Protein AF-A0A4W5RAC1-F1 (afdb_monomer)

Secondary structure (DSSP, 8-state):
------HHHHHHHHHHHHHHHIIIIIGGG--TTSTTHHHHHHHHHHHHHHTS--PPPPPP-------------TTHHHHHHHHHHHHHHHHHHHHHTT-HHHHHHHHHHHHHHHHTSPP-TTTHHHHHHHHHHHHHHHHHHHHHTTTT--THHHHHHHHHHHHHHHHHHHHHHHHTT-HHHHHHHHHHHHHHHHHHT-S-HHHHHHHHHHHHHHHHHHHHHHHHHHHHHHHHT-----HHHHHHHHHHHHHHH--

Organism: NCBI:txid62062

Foldseek 3Di:
DDDPDDVVVVVLVVLVVVLCCLVPPVLVVDDPVGSCVSLVVSLVSLVVVVPPDDDDDDDDDDDDDDDDDPPPDDDVQVVLLSLLVSLQVNLVSCVVVVVNVSSVVSLVSSVVSCVSYDQDPVRLVSQLSSLVVQLVSQLVVLVVVPVDDDPVSNVLSVLRSVLSNLQSQLSHCVNVVVNVSSLVSLVVSLVSCVVNVPDDVVVSVVSVVVSVVVVVVVVVVVVVVVVVVVVVVPPPPDVVVVVVVVVVVVVVVVD

Structure (mmCIF, N/CA/C/O backbone):
data_AF-A0A4W5RAC1-F1
#
_entry.id   AF-A0A4W5RAC1-F1
#
loop_
_atom_site.group_PDB
_atom_site.id
_atom_site.type_symbol
_atom_site.label_atom_id
_atom_site.label_alt_id
_atom_site.label_comp_id
_atom_site.label_asym_id
_atom_site.label_entity_id
_atom_site.label_seq_id
_atom_site.pdbx_PDB_ins_code
_atom_site.Cartn_x
_atom_site.Cartn_y
_atom_site.Cartn_z
_atom_site.occupancy
_atom_site.B_iso_or_equiv
_atom_site.auth_seq_id
_atom_site.auth_comp_id
_atom_site.auth_asym_id
_atom_site.auth_atom_id
_atom_site.pdbx_PDB_model_num
ATOM 1 N N . MET A 1 1 ? 19.562 -18.096 10.379 1.00 32.94 1 MET A N 1
ATOM 2 C CA . MET A 1 1 ? 18.131 -18.376 10.615 1.00 32.94 1 MET A CA 1
ATOM 3 C C . MET A 1 1 ? 17.869 -18.229 12.105 1.00 32.94 1 MET A C 1
ATOM 5 O O . MET A 1 1 ? 18.114 -19.165 12.853 1.00 32.94 1 MET A O 1
ATOM 9 N N . ALA A 1 2 ? 17.527 -17.020 12.554 1.00 31.95 2 ALA A N 1
ATOM 10 C CA . ALA A 1 2 ? 17.294 -16.745 13.969 1.00 31.95 2 ALA A CA 1
ATOM 11 C C . ALA A 1 2 ? 15.874 -17.186 14.350 1.00 31.95 2 ALA A C 1
ATOM 13 O O . ALA A 1 2 ? 14.921 -16.913 13.626 1.00 31.95 2 ALA A O 1
ATOM 14 N N . SER A 1 3 ? 15.768 -17.915 15.458 1.00 38.56 3 SER A N 1
ATOM 15 C CA . SER A 1 3 ? 14.538 -18.471 16.021 1.00 38.56 3 SER A CA 1
ATOM 16 C C . SER A 1 3 ? 13.454 -17.400 16.199 1.00 38.56 3 SER A C 1
ATOM 18 O O . SER A 1 3 ? 13.501 -16.607 17.135 1.00 38.56 3 SER A O 1
ATOM 20 N N . THR A 1 4 ? 12.429 -17.428 15.348 1.00 47.84 4 THR A N 1
ATOM 21 C CA . THR A 1 4 ? 11.196 -16.621 15.428 1.00 47.84 4 THR A CA 1
ATOM 22 C C . THR A 1 4 ? 10.254 -17.023 16.573 1.00 47.84 4 THR A C 1
ATOM 24 O O . THR A 1 4 ? 9.115 -16.567 16.631 1.00 47.84 4 THR A O 1
ATOM 27 N N . TYR A 1 5 ? 10.708 -17.859 17.508 1.00 50.47 5 TYR A N 1
ATOM 28 C CA . TYR A 1 5 ? 9.888 -18.442 18.566 1.00 50.47 5 TYR A CA 1
ATOM 29 C C . TYR A 1 5 ? 10.447 -18.130 19.959 1.00 50.47 5 TYR A C 1
ATOM 31 O O . TYR A 1 5 ? 10.908 -19.027 20.666 1.00 50.47 5 TYR A O 1
ATOM 39 N N . SER A 1 6 ? 10.386 -16.864 20.387 1.00 63.62 6 SER A N 1
ATOM 40 C CA . SER A 1 6 ? 10.440 -16.587 21.827 1.00 63.62 6 SER A CA 1
ATOM 41 C C . SER A 1 6 ? 9.121 -17.038 22.466 1.00 63.62 6 SER A C 1
ATOM 43 O O . SER A 1 6 ? 8.053 -16.983 21.849 1.00 63.62 6 SER A O 1
ATOM 45 N N . HIS A 1 7 ? 9.187 -17.542 23.697 1.00 65.00 7 HIS A N 1
ATOM 46 C CA . HIS A 1 7 ? 8.004 -17.909 24.482 1.00 65.00 7 HIS A CA 1
ATOM 47 C C . HIS A 1 7 ? 7.041 -16.716 24.637 1.00 65.00 7 HIS A C 1
ATOM 49 O O . HIS A 1 7 ? 5.824 -16.883 24.615 1.00 65.00 7 HIS A O 1
ATOM 55 N N . GLU A 1 8 ? 7.589 -15.501 24.697 1.00 62.75 8 GLU A N 1
ATOM 56 C CA . GLU A 1 8 ? 6.824 -14.253 24.726 1.00 62.75 8 GLU A CA 1
ATOM 57 C C . GLU A 1 8 ? 6.006 -14.054 23.448 1.00 62.75 8 GLU A C 1
ATOM 59 O O . GLU A 1 8 ? 4.843 -13.675 23.527 1.00 62.75 8 GLU A O 1
ATOM 64 N N . TRP A 1 9 ? 6.562 -14.362 22.270 1.00 63.84 9 TRP A N 1
ATOM 65 C CA . TRP A 1 9 ? 5.833 -14.204 21.012 1.00 63.84 9 TRP A CA 1
ATOM 66 C C . TRP A 1 9 ? 4.657 -15.174 20.885 1.00 63.84 9 TRP A C 1
ATOM 68 O O . TRP A 1 9 ? 3.594 -14.773 20.421 1.00 63.84 9 TRP A O 1
ATOM 78 N N . ARG A 1 10 ? 4.812 -16.420 21.355 1.00 70.56 10 ARG A N 1
ATOM 79 C CA . ARG A 1 10 ? 3.688 -17.370 21.422 1.00 70.56 10 ARG A CA 1
ATOM 80 C C . ARG A 1 10 ? 2.581 -16.856 22.333 1.00 70.56 10 ARG A C 1
ATOM 82 O O . ARG A 1 10 ? 1.436 -16.844 21.918 1.00 70.56 10 ARG A O 1
ATOM 89 N N . SER A 1 11 ? 2.944 -16.350 23.511 1.00 68.94 11 SER A N 1
ATOM 90 C CA . SER A 1 11 ? 1.986 -15.753 24.445 1.00 68.94 11 SER A CA 1
ATOM 91 C C . SER A 1 11 ? 1.209 -14.594 23.808 1.00 68.94 11 SER A C 1
ATOM 93 O O . SER A 1 11 ? -0.008 -14.521 23.937 1.00 68.94 11 SER A O 1
ATOM 95 N N . VAL A 1 12 ? 1.883 -13.721 23.050 1.00 64.06 12 VAL A N 1
ATOM 96 C CA . VAL A 1 12 ? 1.222 -12.627 22.315 1.00 64.06 12 VAL A CA 1
ATOM 97 C C . VAL A 1 12 ? 0.299 -13.155 21.216 1.00 64.06 12 VAL A C 1
ATOM 99 O O . VAL A 1 12 ? -0.812 -12.653 21.078 1.00 64.06 12 VAL A O 1
ATOM 102 N N . CYS A 1 13 ? 0.715 -14.171 20.456 1.00 65.50 13 CYS A N 1
ATOM 103 C CA . CYS A 1 13 ? -0.151 -14.812 19.467 1.00 65.50 13 CYS A CA 1
ATOM 104 C C . CYS A 1 13 ? -1.378 -15.465 20.114 1.00 65.50 13 CYS A C 1
ATOM 106 O O . CYS A 1 13 ? -2.477 -15.290 19.606 1.00 65.50 13 CYS A O 1
ATOM 108 N N . ASP A 1 14 ? -1.214 -16.161 21.238 1.00 72.88 14 ASP A N 1
ATOM 109 C CA . ASP A 1 14 ? -2.312 -16.820 21.950 1.00 72.88 14 ASP A CA 1
ATOM 110 C C . ASP A 1 14 ? -3.292 -15.791 22.528 1.00 72.88 14 ASP A C 1
ATOM 112 O O . ASP A 1 14 ? -4.506 -15.953 22.403 1.00 72.88 14 ASP A O 1
ATOM 116 N N . MET A 1 15 ? -2.774 -14.697 23.100 1.00 68.94 15 MET A N 1
ATOM 117 C CA . MET A 1 15 ? -3.594 -13.567 23.544 1.00 68.94 15 MET A CA 1
ATOM 118 C C . MET A 1 15 ? -4.357 -12.950 22.373 1.00 68.94 15 MET A C 1
ATOM 120 O O . MET A 1 15 ? -5.556 -12.734 22.492 1.00 68.94 15 MET A O 1
ATOM 124 N N . PHE A 1 16 ? -3.701 -12.729 21.232 1.00 68.38 16 PHE A N 1
ATOM 125 C CA . PHE A 1 16 ? -4.334 -12.176 20.037 1.00 68.38 16 PHE A CA 1
ATOM 126 C C . PHE A 1 16 ? -5.406 -13.105 19.443 1.00 68.38 16 PHE A C 1
ATOM 128 O O . PHE A 1 16 ? -6.478 -12.633 19.076 1.00 68.38 16 PHE A O 1
ATOM 135 N N . CYS A 1 17 ? -5.156 -14.416 19.383 1.00 71.56 17 CYS A N 1
ATOM 136 C CA . CYS A 1 17 ? -6.136 -15.406 18.930 1.00 71.56 17 CYS A CA 1
ATOM 137 C C . CYS A 1 17 ? -7.358 -15.443 19.854 1.00 71.56 17 CYS A C 1
ATOM 139 O O . CYS A 1 17 ? -8.485 -15.357 19.380 1.00 71.56 17 CYS A O 1
ATOM 141 N N . ASN A 1 18 ? -7.139 -15.491 21.172 1.00 76.00 18 ASN A N 1
ATOM 142 C CA . ASN A 1 18 ? -8.222 -15.434 22.155 1.00 76.00 18 ASN A CA 1
ATOM 143 C C . ASN A 1 18 ? -9.018 -14.129 22.029 1.00 76.00 18 ASN A C 1
ATOM 145 O O . ASN A 1 18 ? -10.244 -14.120 22.094 1.00 76.00 18 ASN A O 1
ATOM 149 N N . ALA A 1 19 ? -8.322 -13.019 21.795 1.00 69.38 19 ALA A N 1
ATOM 150 C CA . ALA A 1 19 ? -8.963 -11.754 21.521 1.00 69.38 19 ALA A CA 1
ATOM 151 C C . ALA A 1 19 ? -9.834 -11.879 20.243 1.00 69.38 19 ALA A C 1
ATOM 153 O O . ALA A 1 19 ? -11.026 -11.587 20.279 1.00 69.38 19 ALA A O 1
ATOM 154 N N . GLN A 1 20 ? -9.316 -12.358 19.110 1.00 71.06 20 GLN A N 1
ATOM 155 C CA . GLN A 1 20 ? -10.146 -12.526 17.905 1.00 71.06 20 GLN A CA 1
ATOM 156 C C . GLN A 1 20 ? -11.380 -13.407 18.142 1.00 71.06 20 GLN A C 1
ATOM 158 O O . GLN A 1 20 ? -12.473 -13.043 17.710 1.00 71.06 20 GLN A O 1
ATOM 163 N N . ASP A 1 21 ? -11.239 -14.497 18.895 1.00 77.88 21 ASP A N 1
ATOM 164 C CA . ASP A 1 21 ? -12.365 -15.356 19.265 1.00 77.88 21 ASP A CA 1
ATOM 165 C C . ASP A 1 21 ? -13.414 -14.597 20.100 1.00 77.88 21 ASP A C 1
ATOM 167 O O . ASP A 1 21 ? -14.618 -14.719 19.852 1.00 77.88 21 ASP A O 1
ATOM 171 N N . LEU A 1 22 ? -12.986 -13.752 21.044 1.00 76.06 22 LEU A N 1
ATOM 172 C CA . LEU A 1 22 ? -13.890 -12.904 21.828 1.00 76.06 22 LEU A CA 1
ATOM 173 C C . LEU A 1 22 ? -14.652 -11.895 20.951 1.00 76.06 22 LEU A C 1
ATOM 175 O O . LEU A 1 22 ? -15.861 -11.719 21.119 1.00 76.06 22 LEU A O 1
ATOM 179 N N . SER A 1 23 ? -13.959 -11.255 20.005 1.00 72.81 23 SER A N 1
ATOM 180 C CA . SER A 1 23 ? -14.539 -10.222 19.136 1.00 72.81 23 SER A CA 1
ATOM 181 C C . SER A 1 23 ? -15.455 -10.805 18.053 1.00 72.81 23 SER A C 1
ATOM 183 O O . SER A 1 23 ? -16.533 -10.261 17.810 1.00 72.81 23 SER A O 1
ATOM 185 N N . GLU A 1 24 ? -15.100 -11.935 17.434 1.00 74.56 24 GLU A N 1
ATOM 186 C CA . GLU A 1 24 ? -15.830 -12.479 16.279 1.00 74.56 24 GLU A CA 1
ATOM 187 C C . GLU A 1 24 ? -16.803 -13.614 16.620 1.00 74.56 24 GLU A C 1
ATOM 189 O O . GLU A 1 24 ? -17.832 -13.752 15.947 1.00 74.56 24 GLU A O 1
ATOM 194 N N . VAL A 1 25 ? -16.485 -14.446 17.620 1.00 79.88 25 VAL A N 1
ATOM 195 C CA . VAL A 1 25 ? -17.228 -15.679 17.937 1.00 79.88 25 VAL A CA 1
ATOM 196 C C . VAL A 1 25 ? -18.097 -15.505 19.175 1.00 79.88 25 VAL A C 1
ATOM 198 O O . VAL A 1 25 ? -19.294 -15.798 19.119 1.00 79.88 25 VAL A O 1
ATOM 201 N N . GLU A 1 26 ? -17.526 -15.039 20.285 1.00 76.62 26 GLU A N 1
ATOM 202 C CA . GLU A 1 26 ? -18.273 -14.886 21.540 1.00 76.62 26 GLU A CA 1
ATOM 203 C C . GLU A 1 26 ? -19.233 -13.695 21.502 1.00 76.62 26 GLU A C 1
ATOM 205 O O . GLU A 1 26 ? -20.351 -13.819 21.995 1.00 76.62 26 GLU A O 1
ATOM 210 N N . SER A 1 27 ? -18.884 -12.606 20.808 1.00 76.88 27 SER A N 1
ATOM 211 C CA . SER A 1 27 ? -19.786 -11.456 20.631 1.00 76.88 27 SER A CA 1
ATOM 212 C C . SER A 1 27 ? -21.121 -11.817 19.972 1.00 76.88 27 SER A C 1
ATOM 214 O O . SER A 1 27 ? -22.161 -11.253 20.293 1.00 76.88 27 SER A O 1
ATOM 216 N N . ARG A 1 28 ? -21.146 -12.831 19.098 1.00 79.19 28 ARG A N 1
ATOM 217 C CA . ARG A 1 28 ? -22.388 -13.317 18.466 1.00 79.19 28 ARG A CA 1
ATOM 218 C C . ARG A 1 28 ? -23.321 -14.025 19.444 1.00 79.19 28 ARG A C 1
ATOM 220 O O . ARG A 1 28 ? -24.480 -14.264 19.114 1.00 79.19 28 ARG A O 1
ATOM 227 N N . LYS A 1 29 ? -22.799 -14.424 20.604 1.00 83.00 29 LYS A N 1
ATOM 228 C CA . LYS A 1 29 ? -23.527 -15.094 21.685 1.00 83.00 29 LYS A CA 1
ATOM 229 C C . LYS A 1 29 ? -23.856 -14.127 22.822 1.00 83.00 29 LYS A C 1
ATOM 231 O O . LYS A 1 29 ? -24.368 -14.575 23.853 1.00 83.00 29 LYS A O 1
ATOM 236 N N . ASP A 1 30 ? -23.541 -12.841 22.668 1.00 83.38 30 ASP A N 1
ATOM 237 C CA . ASP A 1 30 ? -23.829 -11.856 23.694 1.00 83.38 30 ASP A CA 1
ATOM 238 C C . ASP A 1 30 ? -25.348 -11.705 23.884 1.00 83.38 30 ASP A C 1
ATOM 240 O O . ASP A 1 30 ? -26.122 -11.754 22.923 1.00 83.38 30 ASP A O 1
ATOM 244 N N . PRO A 1 31 ? -25.807 -11.606 25.142 1.00 79.12 31 PRO A N 1
ATOM 245 C CA . PRO A 1 31 ? -27.226 -11.484 25.437 1.00 79.12 31 PRO A CA 1
ATOM 246 C C . PRO A 1 31 ? -27.777 -10.153 24.909 1.00 79.12 31 PRO A C 1
ATOM 248 O O . PRO A 1 31 ? -27.106 -9.132 24.985 1.00 79.12 31 PRO A O 1
ATOM 251 N N . GLU A 1 32 ? -29.039 -10.126 24.468 1.00 73.00 32 GLU A N 1
ATOM 252 C CA . GLU A 1 32 ? -29.673 -8.909 23.915 1.00 73.00 32 GLU A CA 1
ATOM 253 C C . GLU A 1 32 ? -29.672 -7.709 24.880 1.00 73.00 32 GLU A C 1
ATOM 255 O O . GLU A 1 32 ? -29.713 -6.563 24.445 1.00 73.00 32 GLU A O 1
ATOM 260 N N . ASN A 1 33 ? -29.611 -7.963 26.191 1.00 78.88 33 ASN A N 1
ATOM 261 C CA . ASN A 1 33 ? -29.546 -6.923 27.220 1.00 78.88 33 ASN A CA 1
ATOM 262 C C . ASN A 1 33 ? -28.132 -6.337 27.418 1.00 78.88 33 ASN A C 1
ATOM 264 O O . ASN A 1 33 ? -27.985 -5.328 28.100 1.00 78.88 33 ASN A O 1
ATOM 268 N N . ASP A 1 34 ? -27.101 -6.989 26.880 1.00 75.19 34 ASP A N 1
ATOM 269 C CA . ASP A 1 34 ? -25.700 -6.565 26.956 1.00 75.19 34 ASP A CA 1
ATOM 270 C C . ASP A 1 34 ? -24.935 -7.045 25.699 1.00 75.19 34 ASP A C 1
ATOM 272 O O . ASP A 1 34 ? -24.159 -8.006 25.760 1.00 75.19 34 ASP A O 1
ATOM 276 N N . PRO A 1 35 ? -25.216 -6.434 24.531 1.00 74.12 35 PRO A N 1
ATOM 277 C CA . PRO A 1 35 ? -24.787 -6.933 23.222 1.00 74.12 35 PRO A CA 1
ATOM 278 C C . PRO A 1 35 ? -23.296 -6.720 22.904 1.00 74.12 35 PRO A C 1
ATOM 280 O O . PRO A 1 35 ? -22.825 -7.218 21.884 1.00 74.12 35 PRO A O 1
ATOM 283 N N . PHE A 1 36 ? -22.552 -5.983 23.739 1.00 73.31 36 PHE A N 1
ATOM 284 C CA . PHE A 1 36 ? -21.129 -5.675 23.520 1.00 73.31 36 PHE A CA 1
ATOM 285 C C . PHE A 1 36 ? -20.200 -6.281 24.578 1.00 73.31 36 PHE A C 1
ATOM 287 O O . PHE A 1 36 ? -18.987 -6.067 24.533 1.00 73.31 36 PHE A O 1
ATOM 294 N N . ARG A 1 37 ? -20.735 -7.086 25.501 1.00 77.44 37 ARG A N 1
ATOM 295 C CA . ARG A 1 37 ? -20.014 -7.653 26.646 1.00 77.44 37 ARG A CA 1
ATOM 296 C C . ARG A 1 37 ? -18.700 -8.338 26.283 1.00 77.44 37 ARG A C 1
ATOM 298 O O . ARG A 1 37 ? -17.701 -8.204 26.992 1.00 77.44 37 AR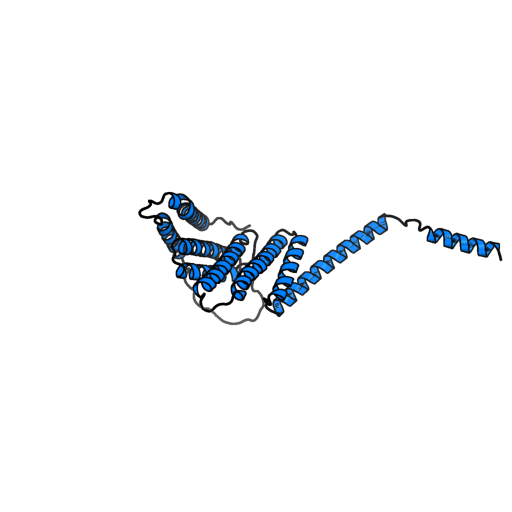G A O 1
ATOM 305 N N . SER A 1 38 ? -18.691 -9.125 25.210 1.00 75.75 38 SER A N 1
ATOM 306 C CA . SER A 1 38 ? -17.492 -9.849 24.783 1.00 75.75 38 SER A CA 1
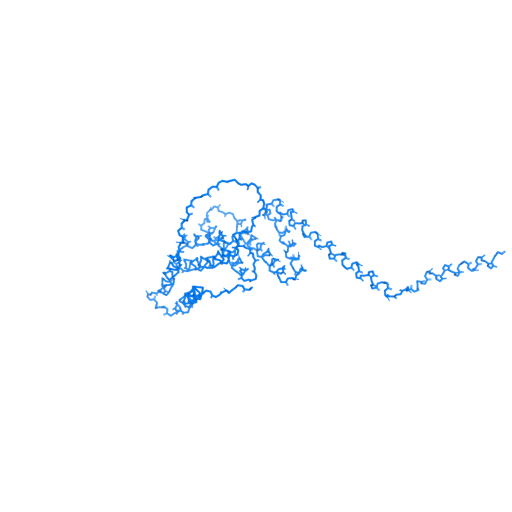ATOM 307 C C . SER A 1 38 ? -16.475 -8.919 24.114 1.00 75.75 38 SER A C 1
ATOM 309 O O . SER A 1 38 ? -15.271 -9.129 24.265 1.00 75.75 38 SER A O 1
ATOM 311 N N . LYS A 1 39 ? -16.932 -7.836 23.471 1.00 69.31 39 LYS A N 1
ATOM 312 C CA . LYS A 1 39 ? -16.067 -6.796 22.888 1.00 69.31 39 LYS A CA 1
ATOM 313 C C . LYS A 1 39 ? -15.450 -5.879 23.949 1.00 69.31 39 LYS A C 1
ATOM 315 O O . LYS A 1 39 ? -14.292 -5.507 23.817 1.00 69.31 39 LYS A O 1
ATOM 320 N N . GLU A 1 40 ? -16.140 -5.599 25.049 1.00 70.44 40 GLU A N 1
ATOM 321 C CA . GLU A 1 40 ? -15.542 -4.878 26.188 1.00 70.44 40 GLU A CA 1
ATOM 322 C C . GLU A 1 40 ? -14.468 -5.714 26.914 1.00 70.44 40 GLU A C 1
ATOM 324 O O . GLU A 1 40 ? -13.443 -5.209 27.384 1.00 70.44 40 GLU A O 1
ATOM 329 N N . ARG A 1 41 ? -14.646 -7.041 26.975 1.00 67.25 41 ARG A N 1
ATOM 330 C CA . ARG A 1 41 ? -13.584 -7.945 27.457 1.00 67.25 41 ARG A CA 1
ATOM 331 C C . ARG A 1 41 ? -12.389 -7.999 26.511 1.00 67.25 41 ARG A C 1
ATOM 333 O O . ARG A 1 41 ? -11.260 -8.160 26.956 1.00 67.25 41 ARG A O 1
ATOM 340 N N . TYR A 1 42 ? -12.621 -7.864 25.212 1.00 63.81 42 TYR A N 1
ATOM 341 C CA . TYR A 1 42 ? -11.549 -7.786 24.228 1.00 63.81 42 TYR A CA 1
ATOM 342 C C . TYR A 1 42 ? -10.681 -6.534 24.411 1.00 63.81 42 TYR A C 1
ATOM 344 O O . TYR A 1 42 ? -9.453 -6.629 24.434 1.00 63.81 42 TYR A O 1
ATOM 352 N N . THR A 1 43 ? -11.305 -5.358 24.544 1.00 64.12 43 THR A N 1
ATOM 353 C CA . THR A 1 43 ? -10.583 -4.078 24.664 1.00 64.12 43 THR A CA 1
ATOM 354 C C . THR A 1 43 ? -9.695 -4.054 25.905 1.00 64.12 43 THR A C 1
ATOM 356 O O . THR A 1 43 ? -8.544 -3.628 25.832 1.00 64.12 43 THR A O 1
ATOM 359 N N . SER A 1 44 ? -10.180 -4.612 27.015 1.00 66.44 44 SER A N 1
ATOM 360 C CA . SER A 1 44 ? -9.393 -4.792 28.240 1.00 66.44 44 SER A CA 1
ATOM 361 C C . SER A 1 44 ? -8.203 -5.746 28.059 1.00 66.44 44 SER A C 1
ATOM 363 O O . SER A 1 44 ? -7.095 -5.397 28.461 1.00 66.44 44 SER A O 1
ATOM 365 N N . VAL A 1 45 ? -8.371 -6.887 27.379 1.00 66.44 45 VAL A N 1
ATOM 366 C CA . VAL A 1 45 ? -7.262 -7.820 27.078 1.00 66.44 45 VAL A CA 1
ATOM 367 C C . VAL A 1 45 ? -6.176 -7.167 26.211 1.00 66.44 45 VAL A C 1
ATOM 369 O O . VAL A 1 45 ? -4.985 -7.371 26.457 1.00 66.44 45 VAL A O 1
ATOM 372 N N . ASN A 1 46 ? -6.552 -6.349 25.226 1.00 62.81 46 ASN A N 1
ATOM 373 C CA . ASN A 1 46 ? -5.578 -5.648 24.385 1.00 62.81 46 ASN A CA 1
ATOM 374 C C . ASN A 1 46 ? -4.886 -4.483 25.111 1.00 62.81 46 ASN A C 1
ATOM 376 O O . ASN A 1 46 ? -3.687 -4.288 24.918 1.00 62.81 46 ASN A O 1
ATOM 380 N N . ALA A 1 47 ? -5.589 -3.752 25.980 1.00 63.12 47 ALA A N 1
ATOM 381 C CA . ALA A 1 47 ? -4.974 -2.726 26.826 1.00 63.12 47 ALA A CA 1
ATOM 382 C C . ALA A 1 47 ? -3.938 -3.328 27.799 1.00 63.12 47 ALA A C 1
ATOM 384 O O . ALA A 1 47 ? -2.891 -2.735 28.053 1.00 63.12 47 ALA A O 1
ATOM 385 N N . GLU A 1 48 ? -4.181 -4.541 28.305 1.00 58.81 48 GLU A N 1
ATOM 386 C CA . GLU A 1 48 ? -3.212 -5.290 29.117 1.00 58.81 48 GLU A CA 1
ATOM 387 C C . GLU A 1 48 ? -2.010 -5.820 28.314 1.00 58.81 48 GLU A C 1
ATOM 389 O O . GLU A 1 48 ? -0.940 -6.064 28.887 1.00 58.81 48 GLU A O 1
ATOM 394 N N . ALA A 1 49 ? -2.175 -6.028 27.004 1.00 56.84 49 ALA A N 1
ATOM 395 C CA . ALA A 1 49 ? -1.087 -6.398 26.101 1.00 56.84 49 ALA A CA 1
ATOM 396 C C . ALA A 1 49 ? -0.172 -5.201 25.783 1.00 56.84 49 ALA A C 1
ATOM 398 O O . ALA A 1 49 ? 1.032 -5.394 25.620 1.00 56.84 49 ALA A O 1
ATOM 399 N N . ASP A 1 50 ? -0.721 -3.983 25.767 1.00 52.66 50 ASP A N 1
ATOM 400 C CA . ASP A 1 50 ? 0.020 -2.730 25.563 1.00 52.66 50 ASP A CA 1
ATOM 401 C C . ASP A 1 50 ? 0.881 -2.337 26.789 1.00 52.66 50 ASP A C 1
ATOM 403 O O . ASP A 1 50 ? 1.960 -1.763 26.666 1.00 52.66 50 ASP A O 1
ATOM 407 N N . GLN A 1 51 ? 0.471 -2.739 28.001 1.00 51.84 51 GLN A N 1
ATOM 408 C CA . GLN A 1 51 ? 1.135 -2.384 29.269 1.00 51.84 51 GLN A CA 1
ATOM 409 C C . GLN A 1 51 ? 2.318 -3.292 29.688 1.00 51.84 51 GLN A C 1
ATOM 411 O O . GLN A 1 51 ? 2.876 -3.112 30.774 1.00 51.84 51 GLN A O 1
ATOM 416 N N . ARG A 1 52 ? 2.743 -4.268 28.872 1.00 47.34 52 ARG A N 1
ATOM 417 C CA . ARG A 1 52 ? 3.845 -5.204 29.202 1.00 47.34 52 ARG A CA 1
ATOM 418 C C . ARG A 1 52 ? 5.052 -5.080 28.253 1.00 47.34 52 ARG A C 1
ATOM 420 O O . ARG A 1 52 ? 4.890 -5.177 27.043 1.00 47.34 52 ARG A O 1
ATOM 427 N N . PRO A 1 53 ? 6.284 -5.156 28.793 1.00 47.75 53 PRO A N 1
ATOM 428 C CA . PRO A 1 53 ? 7.067 -4.083 29.400 1.00 47.75 53 PRO A CA 1
ATOM 429 C C . PRO A 1 53 ? 7.759 -3.147 28.381 1.00 47.75 53 PRO A C 1
ATOM 431 O O . PRO A 1 53 ? 8.310 -3.566 27.358 1.00 47.75 53 PRO A O 1
ATOM 434 N N . THR A 1 54 ? 7.805 -1.869 28.756 1.00 39.84 54 THR A N 1
ATOM 435 C CA . THR A 1 54 ? 8.772 -0.855 28.315 1.00 39.84 54 THR A CA 1
ATOM 436 C C . THR A 1 54 ? 10.105 -1.120 29.016 1.00 39.84 54 THR A C 1
ATOM 438 O O . THR A 1 54 ? 10.178 -0.996 30.240 1.00 39.84 54 THR A O 1
ATOM 441 N N . ASP A 1 55 ? 11.159 -1.477 28.280 1.00 35.97 55 ASP A N 1
ATOM 442 C CA . ASP A 1 55 ? 12.506 -1.514 28.858 1.00 35.97 55 ASP A CA 1
ATOM 443 C C . ASP A 1 55 ? 13.021 -0.085 29.085 1.00 35.97 55 ASP A C 1
ATOM 445 O O . ASP A 1 55 ? 12.874 0.805 28.245 1.00 35.97 55 ASP A O 1
ATOM 449 N N . GLN A 1 56 ? 13.576 0.122 30.278 1.00 29.78 56 GLN A N 1
ATOM 450 C CA . GLN A 1 56 ? 14.062 1.394 30.809 1.00 29.78 56 GLN A CA 1
ATOM 451 C C . GLN A 1 56 ? 15.235 1.972 29.992 1.00 29.78 56 GLN A C 1
ATOM 453 O O . GLN A 1 56 ? 16.011 1.213 29.406 1.00 29.78 56 GLN A O 1
ATOM 458 N N . PRO A 1 57 ? 15.427 3.306 29.991 1.00 34.50 57 PRO A N 1
ATOM 459 C CA . PRO A 1 57 ? 16.553 3.939 29.314 1.00 34.50 57 PRO A CA 1
ATOM 460 C C . PRO A 1 57 ? 17.856 3.662 30.075 1.00 34.50 57 PRO A C 1
ATOM 462 O O . PRO A 1 57 ? 17.967 3.980 31.259 1.00 34.50 57 PRO A O 1
ATOM 465 N N . VAL A 1 58 ? 18.849 3.091 29.390 1.00 33.56 58 VAL A N 1
ATOM 466 C CA . VAL A 1 58 ? 20.224 3.000 29.900 1.00 33.56 58 VAL A CA 1
ATOM 467 C C . VAL A 1 58 ? 21.014 4.226 29.441 1.00 33.56 58 VAL A C 1
ATOM 469 O O . VAL A 1 58 ? 20.917 4.672 28.300 1.00 33.56 58 VAL A O 1
ATOM 472 N N . ASP A 1 59 ? 21.740 4.752 30.416 1.00 30.44 59 ASP A N 1
ATOM 473 C CA . ASP A 1 59 ? 22.420 6.034 30.546 1.00 30.44 59 ASP A CA 1
ATOM 474 C C . ASP A 1 59 ? 23.477 6.375 29.468 1.00 30.44 59 ASP A C 1
ATOM 476 O O . ASP A 1 59 ? 24.043 5.509 28.800 1.00 30.44 59 ASP A O 1
ATOM 480 N N . GLN A 1 60 ? 23.730 7.680 29.341 1.00 40.41 60 GLN A N 1
ATOM 481 C CA . GLN A 1 60 ? 24.612 8.381 28.403 1.00 40.41 60 GLN A CA 1
ATOM 482 C C . GLN A 1 60 ? 26.096 7.980 28.483 1.00 40.41 60 GLN A C 1
ATOM 484 O O . GLN A 1 60 ? 26.657 7.797 29.560 1.00 40.41 60 GLN A O 1
ATOM 489 N N . GLY A 1 61 ? 26.780 8.011 27.329 1.00 26.47 61 GLY A N 1
ATOM 490 C CA . GLY A 1 61 ? 28.242 7.968 27.266 1.00 26.47 61 GLY A CA 1
ATOM 491 C C . GLY A 1 61 ? 28.849 8.253 25.883 1.00 26.47 61 GLY A C 1
ATOM 492 O O . GLY A 1 61 ? 29.065 7.329 25.110 1.00 26.47 61 GLY A O 1
ATOM 493 N N . ASN A 1 62 ? 29.223 9.521 25.678 1.00 27.55 62 ASN A N 1
ATOM 494 C CA . ASN A 1 62 ? 30.279 10.072 24.809 1.00 27.55 62 ASN A CA 1
ATOM 495 C C . ASN A 1 62 ? 30.146 10.202 23.275 1.00 27.55 62 ASN A C 1
ATOM 497 O O . ASN A 1 62 ? 29.581 9.385 22.558 1.00 27.55 62 ASN A O 1
ATOM 501 N N . GLU A 1 63 ? 30.732 11.320 22.835 1.00 30.64 63 GLU A N 1
ATOM 502 C CA . GLU A 1 63 ? 30.642 12.030 21.560 1.00 30.64 63 GLU A CA 1
ATOM 503 C C . GLU A 1 63 ? 31.534 11.489 20.417 1.00 30.64 63 GLU A C 1
ATOM 505 O O . GLU A 1 63 ? 32.526 10.801 20.639 1.00 30.64 63 GLU A O 1
ATOM 510 N N . GLU A 1 64 ? 31.175 11.947 19.207 1.00 28.08 64 GLU A N 1
ATOM 511 C CA . GLU A 1 64 ? 31.958 12.094 17.963 1.00 28.08 64 GLU A CA 1
ATOM 512 C C . GLU A 1 64 ? 32.400 10.847 17.166 1.00 28.08 64 GLU A C 1
ATOM 514 O O . GLU A 1 64 ? 33.371 10.176 17.493 1.00 28.08 64 GLU A O 1
ATOM 519 N N . SER A 1 65 ? 31.785 10.642 15.986 1.00 24.84 65 SER A N 1
ATOM 520 C CA . SER A 1 65 ? 32.496 10.629 14.687 1.00 24.84 65 SER A CA 1
ATOM 521 C C . SER A 1 65 ? 31.533 10.452 13.499 1.00 24.84 65 SER A C 1
ATOM 523 O O . SER A 1 65 ? 30.659 9.586 13.486 1.00 24.84 65 SER A O 1
ATOM 525 N N . PHE A 1 66 ? 31.712 11.283 12.473 1.00 29.84 66 PHE A N 1
ATOM 526 C CA . PHE A 1 66 ? 31.017 11.241 11.186 1.00 29.84 66 PHE A CA 1
ATOM 527 C C . PHE A 1 66 ? 31.438 9.984 10.396 1.00 29.84 66 PHE A C 1
ATOM 529 O O . PHE A 1 66 ? 32.585 9.873 9.967 1.00 29.84 66 PHE A O 1
ATOM 536 N N . GLY A 1 67 ? 30.516 9.047 10.149 1.00 25.05 67 GLY A N 1
ATOM 537 C CA . GLY A 1 67 ? 30.823 7.848 9.363 1.00 25.05 67 GLY A CA 1
ATOM 538 C C . GLY A 1 67 ? 29.625 6.930 9.132 1.00 25.05 67 GLY A C 1
ATOM 539 O O . GLY A 1 67 ? 29.256 6.135 9.983 1.00 25.05 67 GLY A O 1
ATOM 540 N N . ARG A 1 68 ? 29.032 7.046 7.943 1.00 38.25 68 ARG A N 1
ATOM 541 C CA . ARG A 1 68 ? 28.068 6.140 7.293 1.00 38.25 68 ARG A CA 1
ATOM 542 C C . ARG A 1 68 ? 28.092 4.680 7.809 1.00 38.25 68 ARG A C 1
ATOM 544 O O . ARG A 1 68 ? 28.967 3.922 7.411 1.00 38.25 68 ARG A O 1
ATOM 551 N N . SER A 1 69 ? 27.065 4.272 8.566 1.00 34.88 69 SER A N 1
ATOM 552 C CA . SER A 1 69 ? 26.483 2.913 8.569 1.00 34.88 69 SER A CA 1
ATOM 553 C C . SER A 1 69 ? 25.216 2.873 9.442 1.00 34.88 69 SER A C 1
ATOM 555 O O . SER A 1 69 ? 25.278 2.601 10.636 1.00 34.88 69 SER A O 1
ATOM 557 N N . HIS A 1 70 ? 24.040 3.148 8.867 1.00 32.09 70 HIS A N 1
ATOM 558 C CA . HIS A 1 70 ? 22.777 2.771 9.510 1.00 32.09 70 HIS A CA 1
ATOM 559 C C . HIS A 1 70 ? 22.451 1.324 9.137 1.00 32.09 70 HIS A C 1
ATOM 561 O O . HIS A 1 70 ? 21.719 1.060 8.187 1.00 32.09 70 HIS A O 1
ATOM 567 N N . CYS A 1 71 ? 23.009 0.389 9.901 1.00 39.41 71 CYS A N 1
ATOM 568 C CA . CYS A 1 71 ? 22.423 -0.932 10.083 1.00 39.41 71 CYS A CA 1
ATOM 569 C C . CYS A 1 71 ? 21.864 -0.976 11.511 1.00 39.41 71 CYS A C 1
ATOM 571 O O . CYS A 1 71 ? 22.543 -1.396 12.442 1.00 39.41 71 CYS A O 1
ATOM 573 N N . GLY A 1 72 ? 20.651 -0.441 11.684 1.00 37.84 72 GLY A N 1
ATOM 574 C CA . GLY A 1 72 ? 19.836 -0.701 12.869 1.00 37.84 72 GLY A CA 1
ATOM 575 C C . GLY A 1 72 ? 19.257 -2.105 12.733 1.00 37.84 72 GLY A C 1
ATOM 576 O O . GLY A 1 72 ? 18.424 -2.354 11.859 1.00 37.84 72 GLY A O 1
ATOM 577 N N . ASP A 1 73 ? 19.792 -3.023 13.523 1.00 37.53 73 ASP A N 1
ATOM 578 C CA . ASP A 1 73 ? 19.603 -4.463 13.419 1.00 37.53 73 ASP A CA 1
ATOM 579 C C . ASP A 1 73 ? 18.172 -4.906 13.807 1.00 37.53 73 ASP A C 1
ATOM 581 O O . ASP A 1 73 ? 17.717 -4.710 14.926 1.00 37.53 73 ASP A O 1
ATOM 585 N N . SER A 1 74 ? 17.463 -5.448 12.813 1.00 54.47 74 SER A N 1
ATOM 586 C CA . SER A 1 74 ? 16.445 -6.521 12.773 1.00 54.47 74 SER A CA 1
ATOM 587 C C . SER A 1 74 ? 15.383 -6.800 13.869 1.00 54.47 74 SER A C 1
ATOM 589 O O . SER A 1 74 ? 14.428 -7.512 13.541 1.00 54.47 74 SER A O 1
ATOM 591 N N . THR A 1 75 ? 15.424 -6.270 15.095 1.00 49.03 75 THR A N 1
ATOM 592 C CA . THR A 1 75 ? 14.463 -6.635 16.171 1.00 49.03 75 THR A CA 1
ATOM 593 C C . THR A 1 75 ? 13.274 -5.681 16.332 1.00 49.03 75 THR A C 1
ATOM 595 O O . THR A 1 75 ? 12.178 -6.132 16.672 1.00 49.03 75 THR A O 1
ATOM 598 N N . ASP A 1 76 ? 13.429 -4.395 16.005 1.00 53.91 76 ASP A N 1
ATOM 599 C CA . ASP A 1 76 ? 12.362 -3.389 16.170 1.00 53.91 76 ASP A CA 1
ATOM 600 C C . ASP A 1 76 ? 11.296 -3.419 15.064 1.00 53.91 76 ASP A C 1
ATOM 602 O O . ASP A 1 76 ? 10.118 -3.140 15.298 1.00 53.91 76 ASP A O 1
ATOM 606 N N . ARG A 1 77 ? 11.673 -3.799 13.839 1.00 55.94 77 ARG A N 1
ATOM 607 C CA . ARG A 1 77 ? 10.761 -3.769 12.682 1.00 55.94 77 ARG A CA 1
ATOM 608 C C . ARG A 1 77 ? 9.622 -4.797 12.771 1.00 55.94 77 ARG A C 1
ATOM 610 O O . ARG A 1 77 ? 8.479 -4.423 12.509 1.00 55.94 77 ARG A O 1
ATOM 617 N N . PRO A 1 78 ? 9.870 -6.066 13.159 1.00 65.44 78 PRO A N 1
ATOM 618 C CA . PRO A 1 78 ? 8.787 -7.008 13.412 1.00 65.44 78 PRO A CA 1
ATOM 619 C C . PRO A 1 78 ? 7.877 -6.512 14.537 1.00 65.44 78 PRO A C 1
ATOM 621 O O . PRO A 1 78 ? 6.667 -6.672 14.440 1.00 65.44 78 PRO A O 1
ATOM 624 N N . ARG A 1 79 ? 8.440 -5.887 15.582 1.00 71.75 79 ARG A N 1
ATOM 625 C CA . ARG A 1 79 ? 7.687 -5.371 16.734 1.00 71.75 79 ARG A CA 1
ATOM 626 C C . ARG A 1 79 ? 6.712 -4.263 16.330 1.00 71.75 79 ARG A C 1
ATOM 628 O O . ARG A 1 79 ? 5.548 -4.342 16.702 1.00 71.75 79 ARG A O 1
ATOM 635 N N . ALA A 1 80 ? 7.144 -3.304 15.512 1.00 77.69 80 ALA A N 1
ATOM 636 C CA . ALA A 1 80 ? 6.282 -2.225 15.024 1.00 77.69 80 ALA A CA 1
ATOM 637 C C . ALA A 1 80 ? 5.100 -2.737 14.182 1.00 77.69 80 ALA A C 1
ATOM 639 O O . ALA A 1 80 ? 3.972 -2.301 14.389 1.00 77.69 80 ALA A O 1
ATOM 640 N N . ALA A 1 81 ? 5.326 -3.709 13.289 1.00 76.12 81 ALA A N 1
ATOM 641 C CA . ALA A 1 81 ? 4.245 -4.304 12.499 1.00 76.12 81 ALA A CA 1
ATOM 642 C C . ALA A 1 81 ? 3.221 -5.029 13.387 1.00 76.12 81 ALA A C 1
ATOM 644 O O . ALA A 1 81 ? 2.021 -4.929 13.156 1.00 76.12 81 ALA A O 1
ATOM 645 N N . LYS A 1 82 ? 3.691 -5.724 14.429 1.00 75.62 82 LYS A N 1
ATOM 646 C CA . LYS A 1 82 ? 2.844 -6.437 15.396 1.00 75.62 82 LYS A CA 1
ATOM 647 C C . LYS A 1 82 ? 2.017 -5.480 16.253 1.00 75.62 82 LYS A C 1
ATOM 649 O O . LYS A 1 82 ? 0.821 -5.695 16.397 1.00 75.62 82 LYS A O 1
ATOM 654 N N . LEU A 1 83 ? 2.629 -4.409 16.759 1.00 78.94 83 LEU A N 1
ATOM 655 C CA . LEU A 1 83 ? 1.911 -3.331 17.448 1.00 78.94 83 LEU A CA 1
ATOM 656 C C . LEU A 1 83 ? 0.886 -2.675 16.512 1.00 78.94 83 LEU A C 1
ATOM 658 O O . LEU A 1 83 ? -0.251 -2.457 16.906 1.00 78.94 83 LEU A O 1
ATOM 662 N N . GLY A 1 84 ? 1.241 -2.473 15.239 1.00 83.94 84 GLY A N 1
ATOM 663 C CA . GLY A 1 84 ? 0.314 -1.976 14.223 1.00 83.94 84 GLY A CA 1
ATOM 664 C C . GLY A 1 84 ? -0.910 -2.877 14.028 1.00 83.94 84 GLY A C 1
ATOM 665 O O . GLY A 1 84 ? -2.011 -2.364 13.848 1.00 83.94 84 GLY A O 1
ATOM 666 N N . VAL A 1 85 ? -0.754 -4.205 14.109 1.00 83.44 85 VAL A N 1
ATOM 667 C CA . VAL A 1 85 ? -1.898 -5.135 14.102 1.00 83.44 85 VAL A CA 1
ATOM 668 C C . VAL A 1 85 ? -2.798 -4.885 15.314 1.00 83.44 85 VAL A C 1
ATOM 670 O O . VAL A 1 85 ? -4.006 -4.755 15.141 1.00 83.44 85 VAL A O 1
ATOM 673 N N . VAL A 1 86 ? -2.233 -4.787 16.520 1.00 80.12 86 VAL A N 1
ATOM 674 C CA . VAL A 1 86 ? -3.012 -4.558 17.751 1.00 80.12 86 VAL A CA 1
ATOM 675 C C . VAL A 1 86 ? -3.798 -3.246 17.668 1.00 80.12 86 VAL A C 1
ATOM 677 O O . VAL A 1 86 ? -5.011 -3.254 17.867 1.00 80.12 86 VAL A O 1
ATOM 680 N N . GLU A 1 87 ? -3.140 -2.154 17.274 1.00 84.38 87 GLU A N 1
ATOM 681 C CA . GLU A 1 87 ? -3.760 -0.837 17.064 1.00 84.38 87 GLU A CA 1
ATOM 682 C C . GLU A 1 87 ? -4.896 -0.886 16.032 1.00 84.38 87 GLU A C 1
ATOM 684 O O . GLU A 1 87 ? -5.977 -0.334 16.242 1.00 84.38 87 GLU A O 1
ATOM 689 N N . TYR A 1 88 ? -4.702 -1.611 14.925 1.00 86.06 88 TYR A N 1
ATOM 690 C CA . TYR A 1 88 ? -5.745 -1.781 13.914 1.00 86.06 88 TYR A CA 1
ATOM 691 C C . TYR A 1 88 ? -6.989 -2.475 14.477 1.00 86.06 88 TYR A C 1
ATOM 693 O O . TYR A 1 88 ? -8.111 -2.039 14.212 1.00 86.06 88 TYR A O 1
ATOM 701 N N . TYR A 1 89 ? -6.819 -3.543 15.258 1.00 80.00 89 TYR A N 1
ATOM 702 C CA . TYR A 1 89 ? -7.967 -4.235 15.835 1.00 80.00 89 TYR A CA 1
ATOM 703 C C . TYR A 1 89 ? -8.617 -3.441 16.970 1.00 80.00 89 TYR A C 1
ATOM 705 O O . TYR A 1 89 ? -9.843 -3.430 17.049 1.00 80.00 89 TYR A O 1
ATOM 713 N N . LEU A 1 90 ? -7.855 -2.721 17.799 1.00 79.69 90 LEU A N 1
ATOM 714 C CA . LEU A 1 90 ? -8.428 -1.769 18.760 1.00 79.69 90 LEU A CA 1
ATOM 715 C C . LEU A 1 90 ? -9.326 -0.755 18.044 1.00 79.69 90 LEU A C 1
ATOM 717 O O . LEU A 1 90 ? -10.487 -0.590 18.414 1.00 79.69 90 LEU A O 1
ATOM 721 N N . ARG A 1 91 ? -8.851 -0.193 16.928 1.00 86.38 91 ARG A N 1
ATOM 722 C CA . ARG A 1 91 ? -9.656 0.677 16.064 1.00 86.38 91 ARG A CA 1
ATOM 723 C C . ARG A 1 91 ? -10.934 0.012 15.560 1.00 86.38 91 ARG A C 1
ATOM 725 O O . ARG A 1 91 ? -11.977 0.660 15.531 1.00 86.38 91 ARG A O 1
ATOM 732 N N . VAL A 1 92 ? -10.874 -1.235 15.088 1.00 82.56 92 VAL A N 1
ATOM 733 C CA . VAL A 1 92 ? -12.073 -1.945 14.601 1.00 82.56 92 VAL A CA 1
ATOM 734 C C . VAL A 1 92 ? -13.109 -2.052 15.716 1.00 82.56 92 VAL A C 1
ATOM 736 O O . VAL A 1 92 ? -14.261 -1.697 15.488 1.00 82.56 92 VAL A O 1
ATOM 739 N N . ASN A 1 93 ? -12.690 -2.437 16.920 1.00 75.00 93 ASN A N 1
ATOM 740 C CA . ASN A 1 93 ? -13.606 -2.598 18.045 1.00 75.00 93 ASN A CA 1
ATOM 741 C C . ASN A 1 93 ? -14.197 -1.267 18.513 1.00 75.00 93 ASN A C 1
ATOM 743 O O . ASN A 1 93 ? -15.410 -1.194 18.650 1.00 75.00 93 ASN A O 1
ATOM 747 N N . HIS A 1 94 ? -13.393 -0.208 18.666 1.00 79.25 94 HIS A N 1
ATOM 748 C CA . HIS A 1 94 ? -13.915 1.116 19.033 1.00 79.25 94 HIS A CA 1
ATOM 749 C C . HIS A 1 94 ? -14.934 1.645 18.018 1.00 79.25 94 HIS A C 1
ATOM 751 O O . HIS A 1 94 ? -15.922 2.267 18.387 1.00 79.25 94 HIS A O 1
ATOM 757 N N . VAL A 1 95 ? -14.740 1.371 16.725 1.00 78.50 95 VAL A N 1
ATOM 758 C CA . VAL A 1 95 ? -15.737 1.736 15.710 1.00 78.50 95 VAL A CA 1
ATOM 759 C C . VAL A 1 95 ? -17.013 0.899 15.840 1.00 78.50 95 VAL A C 1
ATOM 761 O O . VAL A 1 95 ? -18.101 1.424 15.625 1.00 78.50 95 VAL A O 1
ATOM 764 N N . GLU A 1 96 ? -16.908 -0.379 16.203 1.00 76.00 96 GLU A N 1
ATOM 765 C CA . GLU A 1 96 ? -18.067 -1.252 16.430 1.00 76.00 96 GLU A CA 1
ATOM 766 C C . GLU A 1 96 ? -18.830 -0.944 17.724 1.00 76.00 96 GLU A C 1
ATOM 768 O O . GLU A 1 96 ? -20.026 -1.221 17.783 1.00 76.00 96 GLU A O 1
ATOM 773 N N . THR A 1 97 ? -18.167 -0.381 18.735 1.00 77.31 97 THR A N 1
ATOM 774 C CA . THR A 1 97 ? -18.784 0.113 19.979 1.00 77.31 97 THR A CA 1
ATOM 775 C C . THR A 1 97 ? -19.202 1.584 19.888 1.00 77.31 97 THR A C 1
ATOM 777 O O . THR A 1 97 ? -19.522 2.196 20.900 1.00 77.31 97 THR A O 1
ATOM 780 N N . GLU A 1 98 ? -19.211 2.157 18.680 1.00 77.69 98 GLU A N 1
ATOM 781 C CA . GLU A 1 98 ? -19.587 3.551 18.394 1.00 77.69 98 GLU A CA 1
ATOM 782 C C . GLU A 1 98 ? -18.696 4.621 19.070 1.00 77.69 98 GLU A C 1
ATOM 784 O O . GLU A 1 98 ? -19.002 5.813 19.055 1.00 77.69 98 GLU A O 1
ATOM 789 N N . GLU A 1 99 ? -17.521 4.239 19.572 1.00 78.81 99 GLU A N 1
ATOM 790 C CA . GLU A 1 99 ? -16.503 5.123 20.150 1.00 78.81 99 GLU A CA 1
ATOM 791 C C . GLU A 1 99 ? -15.552 5.672 19.070 1.00 78.81 99 GLU A C 1
ATOM 793 O O . GLU A 1 99 ? -14.341 5.432 19.062 1.00 78.81 99 GLU A O 1
ATOM 798 N N . LEU A 1 100 ? -16.107 6.433 18.121 1.00 80.06 100 LEU A N 1
ATOM 799 C CA . LEU A 1 100 ? -15.396 6.863 16.908 1.00 80.06 100 LEU A CA 1
ATOM 800 C C . LEU A 1 100 ? -14.087 7.622 17.187 1.00 80.06 100 LEU A C 1
ATOM 802 O O . LEU A 1 100 ? -13.089 7.354 16.525 1.00 80.06 100 LEU A O 1
ATOM 806 N N . SER A 1 101 ? -14.063 8.520 18.180 1.00 82.81 101 SER A N 1
ATOM 807 C CA . SER A 1 101 ? -12.868 9.319 18.503 1.00 82.81 101 SER A CA 1
ATOM 808 C C . SER A 1 101 ? -11.690 8.455 18.960 1.00 82.81 101 SER A C 1
ATOM 810 O O . SER A 1 101 ? -10.562 8.699 18.540 1.00 82.81 101 SER A O 1
ATOM 812 N N . ALA A 1 102 ? -11.942 7.442 19.794 1.00 78.25 102 ALA A N 1
ATOM 813 C CA . ALA A 1 102 ? -10.908 6.504 20.224 1.00 78.25 102 ALA A CA 1
ATOM 814 C C . ALA A 1 102 ? -10.456 5.626 19.046 1.00 78.25 102 ALA A C 1
ATOM 816 O O . ALA A 1 102 ? -9.264 5.408 18.832 1.00 78.25 102 ALA A O 1
ATOM 817 N N . GLY A 1 103 ? -11.401 5.193 18.203 1.00 83.75 103 GLY A N 1
ATOM 818 C CA . GLY A 1 103 ? -11.088 4.451 16.982 1.00 83.75 103 GLY A CA 1
ATOM 819 C C . GLY A 1 103 ? -10.198 5.227 16.000 1.00 83.75 103 GLY A C 1
ATOM 820 O O . GLY A 1 103 ? -9.328 4.637 15.358 1.00 83.75 103 GLY A O 1
ATOM 821 N N . GLU A 1 104 ? -10.382 6.542 15.882 1.00 85.25 104 GLU A N 1
ATOM 822 C CA . GLU A 1 104 ? -9.550 7.417 15.047 1.00 85.25 104 GLU A CA 1
ATOM 823 C C . GLU A 1 104 ? -8.123 7.571 15.583 1.00 85.25 104 GLU A C 1
ATOM 825 O O . GLU A 1 104 ? -7.171 7.531 14.799 1.00 85.25 104 GLU A O 1
ATOM 830 N N . GLU A 1 105 ? -7.959 7.683 16.901 1.00 85.94 105 GLU A N 1
ATOM 831 C CA . GLU A 1 105 ? -6.647 7.736 17.552 1.00 85.94 105 GLU A CA 1
ATOM 832 C C . GLU A 1 105 ? -5.842 6.457 17.282 1.00 85.94 105 GLU A C 1
ATOM 834 O O . GLU A 1 105 ? -4.727 6.518 16.753 1.00 85.94 105 GLU A O 1
ATOM 839 N N . HIS A 1 106 ? -6.449 5.291 17.519 1.00 85.12 106 HIS A N 1
ATOM 840 C CA . HIS A 1 106 ? -5.831 3.996 17.228 1.0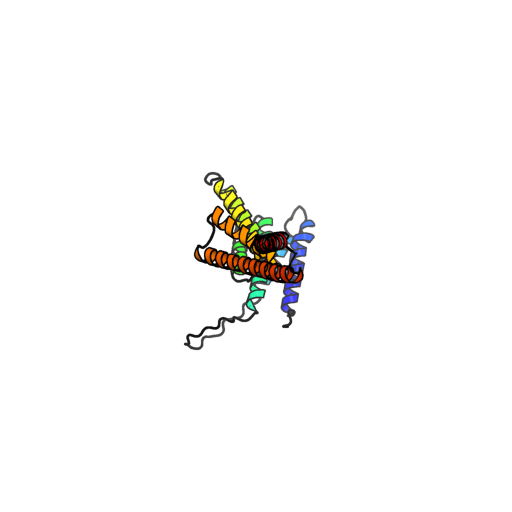0 85.12 106 HIS A CA 1
ATOM 841 C C . HIS A 1 106 ? -5.500 3.823 15.733 1.00 85.12 106 HIS A C 1
ATOM 843 O O . HIS A 1 106 ? -4.471 3.243 15.371 1.00 85.12 106 HIS A O 1
ATOM 849 N N . LEU A 1 107 ? -6.312 4.386 14.826 1.00 87.75 107 LEU A N 1
ATOM 850 C CA . LEU A 1 107 ? -5.998 4.392 13.393 1.00 87.75 107 LEU A CA 1
ATOM 851 C C . LEU A 1 107 ? -4.734 5.203 13.080 1.00 87.75 107 LEU A C 1
ATOM 853 O O . LEU A 1 107 ? -3.897 4.755 12.294 1.00 87.75 107 LEU A O 1
ATOM 857 N N . MET A 1 1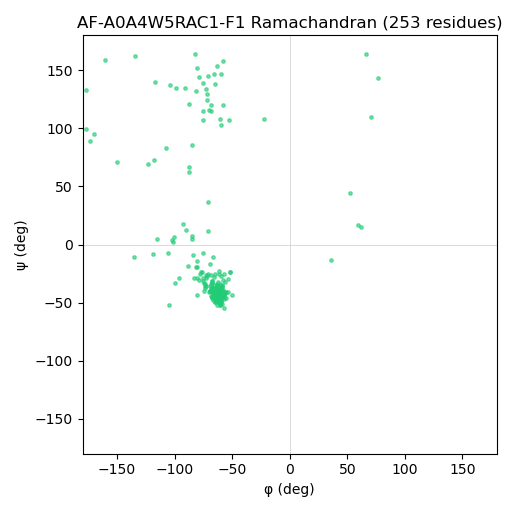08 ? -4.594 6.384 13.685 1.00 85.00 108 MET A N 1
ATOM 858 C CA . MET A 1 108 ? -3.438 7.262 13.493 1.00 85.00 108 MET A CA 1
ATOM 859 C C . MET A 1 108 ? -2.156 6.632 14.054 1.00 85.00 108 MET A C 1
ATOM 861 O O . MET A 1 108 ? -1.108 6.649 13.396 1.00 85.00 108 MET A O 1
ATOM 865 N N . ASN A 1 109 ? -2.250 6.006 15.229 1.00 85.56 109 ASN A N 1
ATOM 866 C CA . ASN A 1 109 ? -1.151 5.255 15.836 1.00 85.56 109 ASN A CA 1
ATOM 867 C C . ASN A 1 109 ? -0.717 4.097 14.929 1.00 85.56 109 ASN A C 1
ATOM 869 O O . ASN A 1 109 ? 0.470 3.953 14.621 1.00 85.56 109 ASN A O 1
ATOM 873 N N . CYS A 1 110 ? -1.682 3.335 14.402 1.00 88.56 110 CYS A N 1
ATOM 874 C CA . CYS A 1 110 ? -1.427 2.265 13.443 1.00 88.56 110 CYS A CA 1
ATOM 875 C C . CYS A 1 110 ? -0.694 2.774 12.188 1.00 88.56 110 CYS A C 1
ATOM 877 O O . CYS A 1 110 ? 0.314 2.195 11.775 1.00 88.56 110 CYS A O 1
ATOM 879 N N . MET A 1 111 ? -1.144 3.889 11.602 1.00 86.38 111 MET A N 1
ATOM 880 C CA . MET A 1 111 ? -0.492 4.497 10.435 1.00 86.38 111 MET A CA 1
ATOM 881 C C . MET A 1 111 ? 0.950 4.926 10.738 1.00 86.38 111 MET A C 1
ATOM 883 O O . MET A 1 111 ? 1.854 4.613 9.963 1.00 86.38 111 MET A O 1
ATOM 887 N N . THR A 1 112 ? 1.183 5.550 11.894 1.00 86.94 112 THR A N 1
ATOM 888 C CA . THR A 1 112 ? 2.516 5.995 12.336 1.00 86.94 112 THR A CA 1
ATOM 889 C C . THR A 1 112 ? 3.483 4.822 12.541 1.00 86.94 112 THR A C 1
ATOM 891 O O . THR A 1 112 ? 4.673 4.911 12.227 1.00 86.94 112 THR A O 1
ATOM 894 N N . LEU A 1 113 ? 2.997 3.690 13.060 1.00 84.44 113 LEU A N 1
ATOM 895 C CA . LEU A 1 113 ? 3.794 2.467 13.203 1.00 84.44 113 LEU A CA 1
ATOM 896 C C . LEU A 1 113 ? 4.123 1.841 11.843 1.00 84.44 113 LEU A C 1
ATOM 898 O O . LEU A 1 113 ? 5.248 1.384 11.617 1.00 84.44 113 LEU A O 1
ATOM 902 N N . LEU A 1 114 ? 3.158 1.849 10.923 1.00 84.38 114 LEU A N 1
ATOM 903 C CA . LEU A 1 114 ? 3.320 1.311 9.577 1.00 84.38 114 LEU A CA 1
ATOM 904 C C . LEU A 1 114 ? 4.299 2.120 8.720 1.00 84.38 114 LEU A C 1
ATOM 906 O O . LEU A 1 114 ? 5.010 1.527 7.913 1.00 84.38 114 LEU A O 1
ATOM 910 N N . GLU A 1 115 ? 4.417 3.434 8.913 1.00 83.12 115 GLU A N 1
ATOM 911 C CA . GLU A 1 115 ? 5.426 4.261 8.225 1.00 83.12 115 GLU A CA 1
ATOM 912 C C . GLU A 1 115 ? 6.868 3.822 8.519 1.00 83.12 115 GLU A C 1
ATOM 914 O O . GLU A 1 115 ? 7.755 3.969 7.679 1.00 83.12 115 GLU A O 1
ATOM 919 N N . LYS A 1 116 ? 7.104 3.214 9.686 1.00 82.00 116 LYS A N 1
ATOM 920 C CA . LYS A 1 116 ? 8.415 2.683 10.092 1.00 82.00 116 LYS A CA 1
ATOM 921 C C . LYS A 1 116 ? 8.681 1.276 9.540 1.00 82.00 116 LYS A C 1
ATOM 923 O O . LYS A 1 116 ? 9.790 0.753 9.674 1.00 82.00 116 LYS A O 1
ATOM 928 N N . CYS A 1 117 ? 7.677 0.638 8.936 1.00 81.00 117 CYS A N 1
ATOM 929 C CA . CYS A 1 117 ? 7.748 -0.737 8.462 1.00 81.00 117 CYS A CA 1
ATOM 930 C C . CYS A 1 117 ? 8.039 -0.805 6.958 1.00 81.00 117 CYS A C 1
ATOM 932 O O . CYS A 1 117 ? 7.398 -0.149 6.143 1.00 81.00 117 CYS A O 1
ATOM 934 N N . SER A 1 118 ? 8.963 -1.684 6.564 1.00 78.62 118 SER A N 1
ATOM 935 C CA . SER A 1 118 ? 9.089 -2.084 5.160 1.00 78.62 118 SER A CA 1
ATOM 936 C C . SER A 1 118 ? 7.964 -3.048 4.793 1.00 78.62 118 SER A C 1
ATOM 938 O O . SER A 1 118 ? 7.681 -3.973 5.560 1.00 78.62 118 SER A O 1
ATOM 940 N N . ILE A 1 119 ? 7.380 -2.892 3.609 1.00 80.06 119 ILE A N 1
ATOM 941 C CA . ILE A 1 119 ? 6.332 -3.798 3.132 1.00 80.06 119 ILE A CA 1
ATOM 942 C C . ILE A 1 119 ? 6.930 -5.156 2.774 1.00 80.06 119 ILE A C 1
ATOM 944 O O . ILE A 1 119 ? 7.907 -5.260 2.027 1.00 80.06 119 ILE A O 1
ATOM 948 N N . SER A 1 120 ? 6.315 -6.197 3.316 1.00 78.50 120 SER A N 1
ATOM 949 C CA . SER A 1 120 ? 6.638 -7.599 3.108 1.00 78.50 120 SER A CA 1
ATOM 950 C C . SER A 1 120 ? 5.347 -8.393 2.862 1.00 78.50 120 SER A C 1
ATOM 952 O O . SER A 1 120 ? 4.253 -7.908 3.172 1.00 78.50 120 SER A O 1
ATOM 954 N N . PRO A 1 121 ? 5.430 -9.608 2.293 1.00 72.94 121 PRO A N 1
ATOM 955 C CA . PRO A 1 121 ? 4.256 -10.461 2.103 1.00 72.94 121 PRO A CA 1
ATOM 956 C C . PRO A 1 121 ? 3.460 -10.703 3.397 1.00 72.94 121 PRO A C 1
ATOM 958 O O . PRO A 1 121 ? 2.242 -10.835 3.354 1.00 72.94 121 PRO A O 1
ATOM 961 N N . GLU A 1 122 ? 4.129 -10.699 4.551 1.00 74.50 122 GLU A N 1
ATOM 962 C CA . GLU A 1 122 ? 3.523 -10.949 5.860 1.00 74.50 122 GLU A CA 1
ATOM 963 C C . GLU A 1 122 ? 2.717 -9.755 6.397 1.00 74.50 122 GLU A C 1
ATOM 965 O O . GLU A 1 122 ? 1.828 -9.951 7.221 1.00 74.50 122 GLU A O 1
ATOM 970 N N . ASN A 1 123 ? 3.004 -8.522 5.956 1.00 78.94 123 ASN A N 1
ATOM 971 C CA . ASN A 1 123 ? 2.364 -7.310 6.489 1.00 78.94 123 ASN A CA 1
ATOM 972 C C . ASN A 1 123 ? 1.557 -6.507 5.455 1.00 78.94 123 ASN A C 1
ATOM 974 O O . ASN A 1 123 ? 0.828 -5.590 5.834 1.00 78.94 123 ASN A O 1
ATOM 978 N N . VAL A 1 124 ? 1.623 -6.854 4.164 1.00 81.56 124 VAL A N 1
ATOM 979 C CA . VAL A 1 124 ? 0.934 -6.109 3.096 1.00 81.56 124 VAL A CA 1
ATOM 980 C C . VAL A 1 124 ? -0.583 -6.035 3.304 1.00 81.56 124 VAL A C 1
ATOM 982 O O . VAL A 1 124 ? -1.190 -5.000 3.031 1.00 81.56 124 VAL A O 1
ATOM 985 N N . SER A 1 125 ? -1.194 -7.091 3.853 1.00 81.62 125 SER A N 1
ATOM 986 C CA . SER A 1 125 ? -2.628 -7.099 4.169 1.00 81.62 125 SER A CA 1
ATOM 987 C C . SER A 1 125 ? -2.992 -5.998 5.166 1.00 81.62 125 SER A C 1
ATOM 989 O O . SER A 1 125 ? -3.983 -5.299 4.965 1.00 81.62 125 SER A O 1
ATOM 991 N N . LEU A 1 126 ? -2.172 -5.799 6.203 1.00 84.31 126 LEU A N 1
ATOM 992 C CA . LEU A 1 126 ? -2.394 -4.757 7.205 1.00 84.31 126 LEU A CA 1
ATOM 993 C C . LEU A 1 126 ? -2.309 -3.363 6.571 1.00 84.31 126 LEU A C 1
ATOM 995 O O . LEU A 1 126 ? -3.193 -2.538 6.784 1.00 84.31 126 LEU A O 1
ATOM 999 N N . PHE A 1 127 ? -1.301 -3.117 5.726 1.00 83.19 127 PHE A N 1
ATOM 1000 C CA . PHE A 1 127 ? -1.171 -1.849 4.999 1.00 83.19 127 PHE A CA 1
ATOM 1001 C C . PHE A 1 127 ? -2.402 -1.534 4.142 1.00 83.19 127 PHE A C 1
ATOM 1003 O O . PHE A 1 127 ? -2.888 -0.402 4.155 1.00 83.19 127 PHE A O 1
ATOM 1010 N N . ILE A 1 128 ? -2.925 -2.526 3.417 1.00 83.06 128 ILE A N 1
ATOM 1011 C CA . ILE A 1 128 ? -4.127 -2.356 2.591 1.00 83.06 128 ILE A CA 1
ATOM 1012 C C . ILE A 1 128 ? -5.340 -2.053 3.479 1.00 83.06 128 ILE A C 1
ATOM 1014 O O . ILE A 1 128 ? -6.055 -1.081 3.232 1.00 83.06 128 ILE A O 1
ATOM 1018 N N . GLN A 1 129 ? -5.555 -2.845 4.531 1.00 83.62 129 GLN A N 1
ATOM 1019 C CA . GLN A 1 129 ? -6.698 -2.691 5.434 1.00 83.62 129 GLN A CA 1
ATOM 1020 C C . GLN A 1 129 ? -6.718 -1.316 6.111 1.00 83.62 129 GLN A C 1
ATOM 1022 O O . GLN A 1 129 ? -7.742 -0.633 6.081 1.00 83.62 129 GLN A O 1
ATOM 1027 N N . VAL A 1 130 ? -5.582 -0.867 6.647 1.00 86.38 130 VAL A N 1
ATOM 1028 C CA . VAL A 1 130 ? -5.454 0.441 7.307 1.00 86.38 130 VAL A CA 1
ATOM 1029 C C . VAL A 1 130 ? -5.763 1.583 6.346 1.00 86.38 130 VAL A C 1
ATOM 1031 O O . VAL A 1 130 ? -6.490 2.508 6.698 1.00 86.38 130 VAL A O 1
ATOM 1034 N N . ARG A 1 131 ? -5.281 1.511 5.101 1.00 83.31 131 ARG A N 1
ATOM 1035 C CA . ARG A 1 131 ? -5.512 2.562 4.097 1.00 83.31 131 ARG A CA 1
ATOM 1036 C C . ARG A 1 131 ? -6.965 2.623 3.642 1.00 83.31 131 ARG A C 1
ATOM 1038 O O . ARG A 1 131 ? -7.506 3.718 3.498 1.00 83.31 131 AR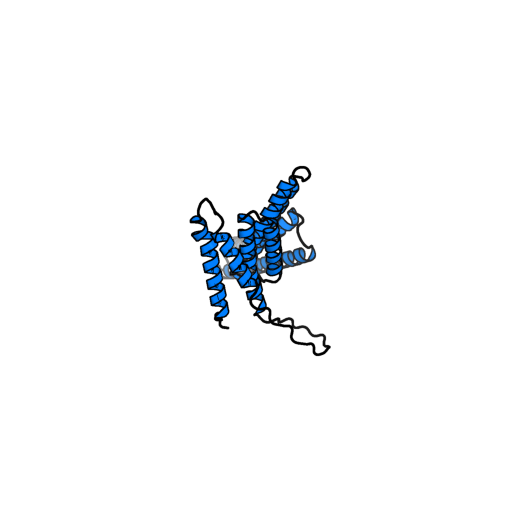G A O 1
ATOM 1045 N N . VAL A 1 132 ? -7.607 1.469 3.462 1.00 82.19 132 VAL A N 1
ATOM 1046 C CA . VAL A 1 132 ? -9.046 1.396 3.167 1.00 82.19 132 VAL A CA 1
ATOM 1047 C C . VAL A 1 132 ? -9.861 1.966 4.328 1.00 82.19 132 VAL A C 1
ATOM 1049 O O . VAL A 1 132 ? -10.791 2.740 4.105 1.00 82.19 132 VAL A O 1
ATOM 1052 N N . MET A 1 133 ? -9.504 1.626 5.567 1.00 82.88 133 MET A N 1
ATOM 1053 C CA . MET A 1 133 ? -10.179 2.142 6.757 1.00 82.88 133 MET A CA 1
ATOM 1054 C C . MET A 1 133 ? -10.000 3.652 6.933 1.00 82.88 133 MET A C 1
ATOM 1056 O O . MET A 1 133 ? -10.977 4.329 7.235 1.00 82.88 133 MET A O 1
ATOM 1060 N N . ALA A 1 134 ? -8.803 4.192 6.691 1.00 82.88 134 ALA A N 1
ATOM 1061 C CA . ALA A 1 134 ? -8.553 5.632 6.729 1.00 82.88 134 ALA A CA 1
ATOM 1062 C C . ALA A 1 134 ? -9.411 6.383 5.707 1.00 82.88 134 ALA A C 1
ATOM 1064 O O . ALA A 1 134 ? -10.065 7.362 6.056 1.00 82.88 134 ALA A O 1
ATOM 1065 N N . ALA A 1 135 ? -9.494 5.891 4.467 1.00 79.69 135 ALA A N 1
ATOM 1066 C CA . ALA A 1 135 ? -10.368 6.496 3.464 1.00 79.69 135 ALA A CA 1
ATOM 1067 C C . ALA A 1 135 ? -11.845 6.465 3.871 1.00 79.69 135 ALA A C 1
ATOM 1069 O O . ALA A 1 135 ? -12.533 7.468 3.696 1.00 79.69 135 ALA A O 1
ATOM 1070 N N . LYS A 1 136 ? -12.325 5.360 4.457 1.00 76.75 136 LYS A N 1
ATOM 1071 C CA . LYS A 1 136 ? -13.690 5.295 5.002 1.00 76.75 136 LYS A CA 1
ATOM 1072 C C . LYS A 1 136 ? -13.916 6.341 6.093 1.00 76.75 136 LYS A C 1
ATOM 1074 O O . LYS A 1 136 ? -14.933 7.016 6.052 1.00 76.75 136 LYS A O 1
ATOM 1079 N N . THR A 1 137 ? -12.976 6.508 7.024 1.00 76.44 137 THR A N 1
ATOM 1080 C CA . THR A 1 137 ? -13.069 7.522 8.086 1.00 76.44 137 THR A CA 1
ATOM 1081 C C . THR A 1 137 ? -13.138 8.939 7.510 1.00 76.44 137 THR A C 1
ATOM 1083 O O . THR A 1 137 ? -14.044 9.685 7.869 1.00 76.44 137 THR A O 1
ATOM 1086 N N . TYR A 1 138 ? -12.269 9.290 6.555 1.00 72.56 138 TYR A N 1
ATOM 1087 C CA . TYR A 1 138 ? -12.320 10.599 5.888 1.00 72.56 138 TYR A CA 1
ATOM 1088 C C . TYR A 1 138 ? -13.646 10.840 5.154 1.00 72.56 138 TYR A C 1
ATOM 1090 O O . TYR A 1 138 ? -14.176 11.950 5.174 1.00 72.56 138 TYR A O 1
ATOM 1098 N N . VAL A 1 139 ? -14.197 9.800 4.522 1.00 68.50 139 VAL A N 1
ATOM 1099 C CA . VAL A 1 139 ? -15.515 9.859 3.877 1.00 68.50 139 VAL A CA 1
ATOM 1100 C C . VAL A 1 139 ? -16.626 10.078 4.909 1.00 68.50 139 VAL A C 1
ATOM 1102 O O . VAL A 1 139 ? -17.474 10.945 4.708 1.00 68.50 139 VAL A O 1
ATOM 1105 N N . SER A 1 140 ? -16.609 9.345 6.024 1.00 68.50 140 SER A N 1
ATOM 1106 C CA . SER A 1 140 ? -17.604 9.473 7.095 1.00 68.50 140 SER A CA 1
ATOM 1107 C C . SER A 1 140 ? -17.553 10.835 7.796 1.00 68.50 140 SER A C 1
ATOM 1109 O O . SER A 1 140 ? -18.602 11.419 8.049 1.00 68.50 140 SER A O 1
ATOM 1111 N N . GLN A 1 141 ? -16.363 11.383 8.059 1.00 67.00 141 GLN A N 1
ATOM 1112 C CA . GLN A 1 141 ? -16.208 12.739 8.606 1.00 67.00 141 GLN A CA 1
ATOM 1113 C C . GLN A 1 141 ? -16.758 13.798 7.640 1.00 67.00 141 GLN A C 1
ATOM 1115 O O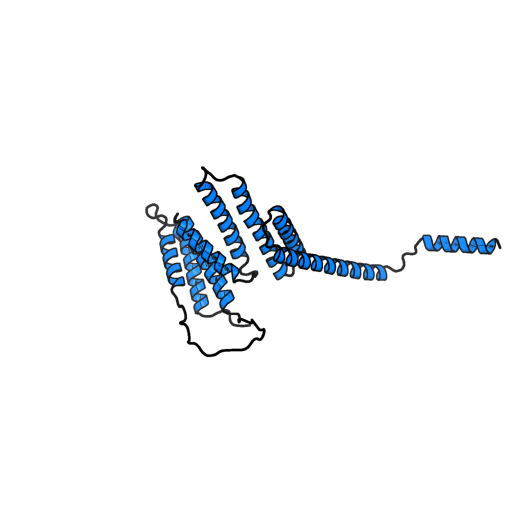 . GLN A 1 141 ? -17.517 14.675 8.048 1.00 67.00 141 GLN A O 1
ATOM 1120 N N . GLY A 1 142 ? -16.477 13.659 6.339 1.00 58.06 142 GLY A N 1
ATOM 1121 C CA . GLY A 1 142 ? -17.061 14.519 5.308 1.00 58.06 142 GLY A CA 1
ATOM 1122 C C . GLY A 1 142 ? -18.590 14.428 5.219 1.00 58.06 142 GLY A C 1
ATOM 1123 O O . GLY A 1 142 ? -19.224 15.391 4.793 1.00 58.06 142 GLY A O 1
ATOM 1124 N N . PHE A 1 143 ? -19.185 13.306 5.644 1.00 54.16 143 PHE A N 1
ATOM 1125 C CA . PHE A 1 143 ? -20.636 13.114 5.728 1.00 54.16 143 PHE A CA 1
ATOM 1126 C C . PHE A 1 143 ? -21.264 13.742 6.987 1.00 54.16 143 PHE A C 1
ATOM 1128 O O . PHE A 1 143 ? -22.416 14.152 6.948 1.00 54.16 143 PHE A O 1
ATOM 1135 N N . LEU A 1 144 ? -20.533 13.857 8.100 1.00 53.84 144 LEU A N 1
ATOM 1136 C CA . LEU A 1 144 ? -21.030 14.514 9.321 1.00 53.84 144 LEU A CA 1
ATOM 1137 C C . LEU A 1 144 ? -21.000 16.051 9.216 1.00 53.84 144 LEU A C 1
ATOM 1139 O O . LEU A 1 144 ? -21.784 16.734 9.871 1.00 53.84 144 LEU A O 1
ATOM 1143 N N . GLU A 1 145 ? -20.148 16.603 8.349 1.00 50.00 145 GLU A N 1
ATOM 1144 C CA . GLU A 1 145 ? -20.013 18.048 8.104 1.00 50.00 145 GLU A CA 1
ATOM 1145 C C . GLU A 1 145 ? -20.887 18.571 6.933 1.00 50.00 145 GLU A C 1
ATOM 1147 O O . GLU A 1 145 ? -20.655 19.668 6.405 1.00 50.00 145 GLU A O 1
ATOM 1152 N N . THR A 1 146 ? -21.913 17.816 6.508 1.00 43.62 146 THR A N 1
ATOM 1153 C CA . THR A 1 146 ? -22.744 18.052 5.300 1.00 43.62 146 THR A CA 1
ATOM 1154 C C . THR A 1 146 ? -23.711 19.239 5.349 1.00 43.62 146 THR A C 1
ATOM 1156 O O . THR A 1 146 ? -24.771 19.207 4.731 1.00 43.62 146 THR A O 1
ATOM 1159 N N . GLU A 1 147 ? -23.334 20.342 5.982 1.00 48.12 147 GLU A N 1
ATOM 1160 C CA . GLU A 1 147 ? -23.834 21.649 5.536 1.00 48.12 147 GLU A CA 1
ATOM 1161 C C . GLU A 1 147 ? -22.769 22.474 4.800 1.00 48.12 147 GLU A C 1
ATOM 1163 O O . GLU A 1 147 ? -23.111 23.514 4.236 1.00 48.12 147 GLU A O 1
ATOM 1168 N N . LYS A 1 148 ? -21.491 22.044 4.743 1.00 50.81 148 LYS A N 1
ATOM 1169 C CA . LYS A 1 148 ? -20.422 22.884 4.157 1.00 50.81 148 LYS A CA 1
ATOM 1170 C C . LYS A 1 148 ? -19.418 22.219 3.207 1.00 50.81 148 LYS A C 1
ATOM 1172 O O . LYS A 1 148 ? -18.695 22.965 2.546 1.00 50.81 148 LYS A O 1
ATOM 1177 N N . PHE A 1 149 ? -19.360 20.892 3.065 1.00 46.97 149 PHE A N 1
ATOM 1178 C CA . PHE A 1 149 ? -18.323 20.243 2.240 1.00 46.97 149 PHE A CA 1
ATOM 1179 C C . PHE A 1 149 ? -18.799 19.723 0.873 1.00 46.97 149 PHE A C 1
ATOM 1181 O O . PHE A 1 149 ? -19.877 19.153 0.729 1.00 46.97 149 PHE A O 1
ATOM 1188 N N . SER A 1 150 ? -17.977 19.957 -0.160 1.00 48.12 150 SER A N 1
ATOM 1189 C CA . SER A 1 150 ? -18.293 19.669 -1.568 1.00 48.12 150 SER A CA 1
ATOM 1190 C C . SER A 1 150 ? -18.095 18.184 -1.949 1.00 48.12 150 SER A C 1
ATOM 1192 O O . SER A 1 150 ? -17.196 17.536 -1.404 1.00 48.12 150 SER A O 1
ATOM 1194 N N . PRO A 1 151 ? -18.839 17.653 -2.948 1.00 52.44 151 PRO A N 1
ATOM 1195 C CA . PRO A 1 151 ? -18.718 16.268 -3.450 1.00 52.44 151 PRO A CA 1
ATOM 1196 C C . PRO A 1 151 ? -17.290 15.846 -3.841 1.00 52.44 151 PRO A C 1
ATOM 1198 O O . PRO A 1 151 ? -16.933 14.673 -3.799 1.00 52.44 151 PRO A O 1
ATOM 1201 N N . LEU A 1 152 ? -16.451 16.831 -4.163 1.00 50.75 152 LEU A N 1
ATOM 1202 C CA . LEU A 1 152 ? -15.055 16.693 -4.574 1.00 50.75 152 LEU A CA 1
ATOM 1203 C C . LEU A 1 152 ? -14.148 16.049 -3.508 1.00 50.75 152 LEU A C 1
ATOM 1205 O O . LEU A 1 152 ? -13.081 15.533 -3.837 1.00 50.75 152 LEU A O 1
ATOM 1209 N N . HIS A 1 153 ? -14.527 16.101 -2.228 1.00 51.88 153 HIS A N 1
ATOM 1210 C CA . HIS A 1 153 ? -13.746 15.503 -1.137 1.00 51.88 153 HIS A CA 1
ATOM 1211 C C . HIS A 1 153 ? -14.016 14.001 -0.958 1.00 51.88 153 HIS A C 1
ATOM 1213 O O . HIS A 1 153 ? -13.105 13.270 -0.571 1.00 51.88 153 HIS A O 1
ATOM 1219 N N . HIS A 1 154 ? -15.220 13.533 -1.306 1.00 53.72 154 HIS A N 1
ATOM 1220 C CA . HIS A 1 154 ? -15.609 12.122 -1.224 1.00 53.72 154 HIS A CA 1
ATOM 1221 C C . HIS A 1 154 ? -14.805 11.258 -2.206 1.00 53.72 154 HIS A C 1
ATOM 1223 O O . HIS A 1 154 ? -14.287 10.201 -1.848 1.00 53.72 154 HIS A O 1
ATOM 1229 N N . GLU A 1 155 ? -14.631 11.750 -3.434 1.00 60.88 155 GLU A N 1
ATOM 1230 C CA . GLU A 1 155 ? -13.815 11.083 -4.449 1.00 60.88 155 GLU A CA 1
ATOM 1231 C C . GLU A 1 155 ? -12.342 11.048 -4.026 1.00 60.88 155 GLU A C 1
ATOM 1233 O O . GLU A 1 155 ? -11.714 9.996 -4.057 1.00 60.88 155 GLU A O 1
ATOM 1238 N N . LYS A 1 156 ? -11.790 12.148 -3.501 1.00 64.25 156 LYS A N 1
ATOM 1239 C CA . LYS A 1 156 ? -10.363 12.222 -3.140 1.00 64.25 156 LYS A CA 1
ATOM 1240 C C . LYS A 1 156 ? -9.907 11.155 -2.142 1.00 64.25 156 LYS A C 1
ATOM 1242 O O . LYS A 1 156 ? -8.821 10.610 -2.325 1.00 64.25 156 LYS A O 1
ATOM 1247 N N . GLY A 1 157 ? -10.696 10.850 -1.109 1.00 64.12 157 GLY A N 1
ATOM 1248 C CA . GLY A 1 157 ? -10.343 9.821 -0.121 1.00 64.12 157 GLY A CA 1
ATOM 1249 C C . GLY A 1 157 ? -10.324 8.413 -0.721 1.00 64.12 157 GLY A C 1
ATOM 1250 O O . GLY A 1 157 ? -9.388 7.641 -0.498 1.00 64.12 157 GLY A O 1
ATOM 1251 N N . PHE A 1 158 ? -11.322 8.102 -1.546 1.00 70.88 158 PHE A N 1
ATOM 1252 C CA . PHE A 1 158 ? -11.402 6.832 -2.260 1.00 70.88 158 PHE A CA 1
ATOM 1253 C C . PHE A 1 158 ? -10.260 6.676 -3.275 1.00 70.88 158 PHE A C 1
ATOM 1255 O O . PHE A 1 158 ? -9.552 5.666 -3.273 1.00 70.88 158 PHE A O 1
ATOM 1262 N N . GLU A 1 159 ? -10.009 7.714 -4.074 1.00 77.62 159 GLU A N 1
ATOM 1263 C CA . GLU A 1 159 ? -8.937 7.731 -5.070 1.00 77.62 159 GLU A CA 1
ATOM 1264 C C . GLU A 1 159 ? -7.547 7.625 -4.410 1.00 77.62 159 GLU A C 1
ATOM 1266 O O . GLU A 1 159 ? -6.658 6.957 -4.950 1.00 77.62 159 GLU A O 1
ATOM 1271 N N . MET A 1 160 ? -7.365 8.191 -3.209 1.00 77.31 160 MET A N 1
ATOM 1272 C CA . MET A 1 160 ? -6.150 8.034 -2.397 1.00 77.31 160 MET A CA 1
ATOM 1273 C C . MET A 1 160 ? -5.942 6.594 -1.936 1.00 77.31 160 MET A C 1
ATOM 1275 O O . MET A 1 160 ? -4.839 6.063 -2.096 1.00 77.31 160 MET A O 1
ATOM 1279 N N . ALA A 1 161 ? -6.969 5.951 -1.370 1.00 76.06 161 ALA A N 1
ATOM 1280 C CA . ALA A 1 161 ? -6.868 4.562 -0.919 1.00 76.06 161 ALA A CA 1
ATOM 1281 C C . ALA A 1 161 ? -6.622 3.604 -2.082 1.00 76.06 161 ALA A C 1
ATOM 1283 O O . ALA A 1 161 ? -5.796 2.697 -1.964 1.00 76.06 161 ALA A O 1
ATOM 1284 N N . TYR A 1 162 ? -7.282 3.818 -3.217 1.00 81.19 162 TYR A N 1
ATOM 1285 C CA . TYR A 1 162 ? -7.068 2.995 -4.398 1.00 81.19 162 TYR A CA 1
ATOM 1286 C C . TYR A 1 162 ? -5.641 3.154 -4.946 1.00 81.19 162 TYR A C 1
ATOM 1288 O O . TYR A 1 162 ? -4.960 2.157 -5.180 1.00 81.19 162 TYR A O 1
ATOM 1296 N N . THR A 1 163 ? -5.128 4.386 -5.041 1.00 86.94 163 THR A N 1
ATOM 1297 C CA . THR A 1 163 ? -3.739 4.640 -5.472 1.00 86.94 163 THR A CA 1
ATOM 1298 C C . THR A 1 163 ? -2.723 3.992 -4.528 1.00 86.94 163 THR A C 1
ATOM 1300 O O . THR A 1 163 ? -1.783 3.339 -4.980 1.00 86.94 163 THR A O 1
ATOM 1303 N N . HIS A 1 164 ? -2.942 4.084 -3.215 1.00 82.75 164 HIS A N 1
ATOM 1304 C CA . HIS A 1 164 ? -2.116 3.387 -2.228 1.00 82.75 164 HIS A CA 1
ATOM 1305 C C . HIS A 1 164 ? -2.213 1.863 -2.361 1.00 82.75 164 HIS A C 1
ATOM 1307 O O . HIS A 1 164 ? -1.205 1.172 -2.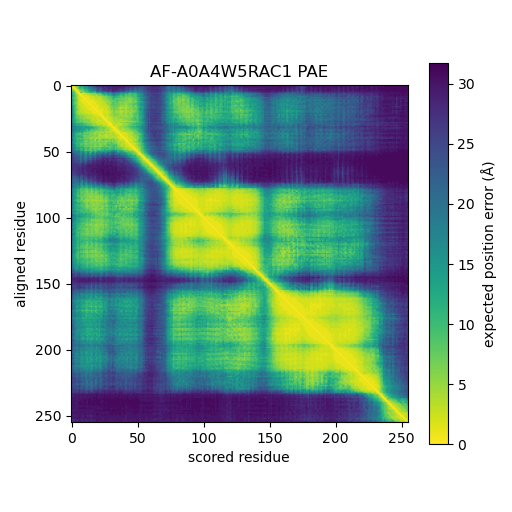265 1.00 82.75 164 HIS A O 1
ATOM 1313 N N . THR A 1 165 ? -3.400 1.321 -2.626 1.00 87.38 165 THR A N 1
ATOM 1314 C CA . THR A 1 165 ? -3.591 -0.125 -2.808 1.00 87.38 165 THR A CA 1
ATOM 1315 C C . THR A 1 165 ? -2.784 -0.643 -3.999 1.00 87.38 165 THR A C 1
ATOM 1317 O O . THR A 1 165 ? -2.093 -1.653 -3.871 1.00 87.38 165 THR A O 1
ATOM 1320 N N . LEU A 1 166 ? -2.791 0.073 -5.130 1.00 85.62 166 LEU A N 1
ATOM 1321 C CA . LEU A 1 166 ? -1.959 -0.266 -6.291 1.00 85.62 166 LEU A CA 1
ATOM 1322 C C . LEU A 1 166 ? -0.463 -0.233 -5.950 1.00 85.62 166 LEU A C 1
ATOM 1324 O O . LEU A 1 166 ? 0.268 -1.151 -6.321 1.00 85.62 166 LEU A O 1
ATOM 1328 N N . TYR A 1 167 ? -0.023 0.767 -5.185 1.00 88.00 167 TYR A N 1
ATOM 1329 C CA . TYR A 1 167 ? 1.358 0.866 -4.712 1.00 88.00 167 TYR A CA 1
ATOM 1330 C C . TYR A 1 167 ? 1.770 -0.344 -3.858 1.00 88.00 167 TYR A C 1
ATOM 1332 O O . TYR A 1 167 ? 2.837 -0.923 -4.075 1.00 88.00 167 TYR A O 1
ATOM 1340 N N . TYR A 1 168 ? 0.924 -0.777 -2.919 1.00 86.00 168 TYR A N 1
ATOM 1341 C CA . TYR A 1 168 ? 1.208 -1.951 -2.085 1.00 86.00 168 TYR A CA 1
ATOM 1342 C C . TYR A 1 168 ? 1.183 -3.260 -2.884 1.00 86.00 168 TYR A C 1
ATOM 1344 O O . TYR A 1 168 ? 2.039 -4.121 -2.665 1.00 86.00 168 TYR A O 1
ATOM 1352 N N . LEU A 1 169 ? 0.276 -3.397 -3.858 1.00 83.25 169 LEU A N 1
ATOM 1353 C CA . LEU A 1 169 ? 0.276 -4.532 -4.787 1.00 83.25 169 LEU A CA 1
ATOM 1354 C C . LEU A 1 169 ? 1.570 -4.586 -5.604 1.00 83.25 169 LEU A C 1
ATOM 1356 O O . LEU A 1 169 ? 2.164 -5.658 -5.724 1.00 83.25 169 LEU A O 1
ATOM 1360 N N . ALA A 1 170 ? 2.053 -3.445 -6.103 1.00 87.62 170 ALA A N 1
ATOM 1361 C CA . ALA A 1 170 ? 3.321 -3.374 -6.824 1.00 87.62 170 ALA A CA 1
ATOM 1362 C C . ALA A 1 170 ? 4.486 -3.907 -5.976 1.00 87.62 170 ALA A C 1
ATOM 1364 O O . ALA A 1 170 ? 5.304 -4.695 -6.452 1.00 87.62 170 ALA A O 1
ATOM 1365 N N . GLN A 1 171 ? 4.534 -3.532 -4.696 1.00 86.00 171 GLN A N 1
ATOM 1366 C CA . GLN A 1 171 ? 5.578 -3.989 -3.780 1.00 86.00 171 GLN A CA 1
ATOM 1367 C C . GLN A 1 171 ? 5.484 -5.471 -3.443 1.00 86.00 171 GLN A C 1
ATOM 1369 O O . GLN A 1 171 ? 6.511 -6.147 -3.407 1.00 86.00 171 GLN A O 1
ATOM 1374 N N . MET A 1 172 ? 4.274 -5.993 -3.249 1.00 87.75 172 MET A N 1
ATOM 1375 C CA . MET A 1 172 ? 4.060 -7.422 -3.048 1.00 87.75 172 MET A CA 1
ATOM 1376 C C . MET A 1 172 ? 4.548 -8.220 -4.260 1.00 87.75 172 MET A C 1
ATOM 1378 O O . MET A 1 172 ? 5.345 -9.140 -4.102 1.00 87.75 172 MET A O 1
ATOM 1382 N N . TYR A 1 173 ? 4.131 -7.843 -5.472 1.00 85.62 173 TYR A N 1
ATOM 1383 C CA . TYR A 1 173 ? 4.562 -8.534 -6.688 1.00 85.62 173 TYR A CA 1
ATOM 1384 C C . TYR A 1 173 ? 6.069 -8.421 -6.921 1.00 85.62 173 TYR A C 1
ATOM 1386 O O . TYR A 1 173 ? 6.679 -9.391 -7.359 1.00 85.62 173 TYR A O 1
ATOM 1394 N N . LYS A 1 174 ? 6.687 -7.290 -6.557 1.00 86.19 174 LYS A N 1
ATOM 1395 C CA . LYS A 1 174 ? 8.147 -7.134 -6.580 1.00 86.19 174 LYS A CA 1
ATOM 1396 C C . LYS A 1 174 ? 8.838 -8.108 -5.619 1.00 86.19 174 LYS A C 1
ATOM 1398 O O . LYS A 1 174 ? 9.828 -8.721 -5.999 1.00 86.19 174 LYS A O 1
ATOM 1403 N N . ASN A 1 175 ? 8.324 -8.255 -4.395 1.00 83.56 175 ASN A N 1
ATOM 1404 C CA . ASN A 1 175 ? 8.873 -9.176 -3.392 1.00 83.56 175 ASN A CA 1
ATOM 1405 C C . ASN A 1 175 ? 8.674 -10.653 -3.774 1.00 83.56 175 ASN A C 1
ATOM 1407 O O . ASN A 1 175 ? 9.454 -11.497 -3.354 1.00 83.56 175 ASN A O 1
ATOM 1411 N N . LEU A 1 176 ? 7.648 -10.955 -4.575 1.00 87.06 176 LEU A N 1
ATOM 1412 C CA . LEU A 1 176 ? 7.413 -12.274 -5.170 1.00 87.06 176 LEU A CA 1
ATOM 1413 C C . LEU A 1 176 ? 8.187 -12.492 -6.484 1.00 87.06 176 LEU A C 1
ATOM 1415 O O . LEU A 1 176 ? 7.932 -13.477 -7.169 1.00 87.06 176 LEU A O 1
ATOM 1419 N N . GLU A 1 177 ? 9.074 -11.565 -6.863 1.00 88.75 177 GLU A N 1
ATOM 1420 C CA . GLU A 1 177 ? 9.863 -11.593 -8.108 1.00 88.75 177 GLU A CA 1
ATOM 1421 C C . GLU A 1 177 ? 9.018 -11.618 -9.400 1.00 88.75 177 GLU A C 1
ATOM 1423 O O . GLU A 1 177 ? 9.506 -11.882 -10.497 1.00 88.75 177 GLU A O 1
ATOM 1428 N N . LEU A 1 178 ? 7.735 -11.263 -9.304 1.00 88.81 178 LEU A N 1
ATOM 1429 C CA . LEU A 1 178 ? 6.818 -11.128 -10.434 1.00 88.81 178 LEU A CA 1
ATOM 1430 C C . LEU A 1 178 ? 6.907 -9.707 -11.007 1.00 88.81 178 LEU A C 1
ATOM 1432 O O . LEU A 1 178 ? 5.965 -8.912 -10.913 1.00 88.81 178 LEU A O 1
ATOM 1436 N N . TYR A 1 179 ? 8.067 -9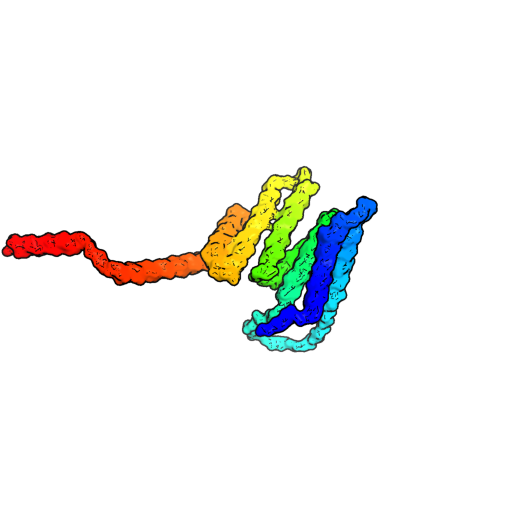.384 -11.583 1.00 89.44 179 TYR A N 1
ATOM 1437 C CA . TYR A 1 179 ? 8.427 -8.018 -11.979 1.00 89.44 179 TYR A CA 1
ATOM 1438 C C . TYR A 1 179 ? 7.517 -7.404 -13.046 1.00 89.44 179 TYR A C 1
ATOM 1440 O O . TYR A 1 179 ? 7.260 -6.207 -12.982 1.00 89.44 179 TYR A O 1
ATOM 1448 N N . GLU A 1 180 ? 6.965 -8.198 -13.967 1.00 88.81 180 GLU A N 1
ATOM 1449 C CA . GLU A 1 180 ? 6.037 -7.706 -14.998 1.00 88.81 180 GLU A CA 1
ATOM 1450 C C . GLU A 1 180 ? 4.761 -7.125 -14.369 1.00 88.81 180 GLU A C 1
ATOM 1452 O O . GLU A 1 180 ? 4.377 -5.982 -14.629 1.00 88.81 180 GLU A O 1
ATOM 1457 N N . LYS A 1 181 ? 4.143 -7.878 -13.447 1.00 88.06 181 LYS A N 1
ATOM 1458 C CA . LYS A 1 181 ? 2.971 -7.411 -12.693 1.00 88.06 181 LYS A CA 1
ATOM 1459 C C . LYS A 1 181 ? 3.325 -6.211 -11.823 1.00 88.06 181 LYS A C 1
ATOM 1461 O O . LYS A 1 181 ? 2.574 -5.239 -11.794 1.00 88.06 181 LYS A O 1
ATOM 1466 N N . ALA A 1 182 ? 4.471 -6.259 -11.141 1.00 89.69 182 ALA A N 1
ATOM 1467 C CA . ALA A 1 182 ? 4.946 -5.148 -10.323 1.00 89.69 182 ALA A CA 1
ATOM 1468 C C . ALA A 1 182 ? 5.124 -3.863 -11.152 1.00 89.69 182 ALA A C 1
ATOM 1470 O O . ALA A 1 182 ? 4.661 -2.804 -10.735 1.00 89.69 182 ALA A O 1
ATOM 1471 N N . GLY A 1 183 ? 5.723 -3.963 -12.343 1.00 89.69 183 GLY A N 1
ATOM 1472 C CA . GLY A 1 183 ? 5.894 -2.859 -13.288 1.00 89.69 183 GLY A CA 1
ATOM 1473 C C . GLY A 1 183 ? 4.563 -2.268 -13.753 1.00 89.69 183 GLY A C 1
ATOM 1474 O O . GLY A 1 183 ? 4.413 -1.044 -13.765 1.00 89.69 183 GLY A O 1
ATOM 1475 N N . GLY A 1 184 ? 3.572 -3.120 -14.039 1.00 90.81 184 GLY A N 1
ATOM 1476 C CA . GLY A 1 184 ? 2.207 -2.695 -14.359 1.00 90.81 184 GLY A CA 1
ATOM 1477 C C . GLY A 1 184 ? 1.560 -1.884 -13.232 1.00 90.81 184 GLY A C 1
ATOM 1478 O O . GLY A 1 184 ? 1.107 -0.762 -13.456 1.00 90.81 184 GLY A O 1
ATOM 1479 N N . TYR A 1 185 ? 1.588 -2.393 -11.996 1.00 91.75 185 TYR A N 1
ATOM 1480 C CA . TYR A 1 185 ? 1.037 -1.670 -10.844 1.00 91.75 185 TYR A CA 1
ATOM 1481 C C . TYR A 1 185 ? 1.811 -0.382 -10.517 1.00 91.75 185 TYR A C 1
ATOM 1483 O O . TYR A 1 185 ? 1.189 0.630 -10.188 1.00 91.75 185 TYR A O 1
ATOM 1491 N N . CYS A 1 186 ? 3.144 -0.374 -10.648 1.00 92.56 186 CYS A N 1
ATOM 1492 C CA . CYS A 1 186 ? 3.964 0.835 -10.513 1.00 92.56 186 CYS A CA 1
ATOM 1493 C C . CYS A 1 186 ? 3.555 1.907 -11.531 1.00 92.56 186 CYS A C 1
ATOM 1495 O O . CYS A 1 186 ? 3.398 3.072 -11.166 1.00 92.56 186 CYS A O 1
ATOM 1497 N N . HIS A 1 187 ? 3.348 1.517 -12.792 1.00 93.25 187 HIS A N 1
ATOM 1498 C CA . HIS A 1 187 ? 2.901 2.427 -13.843 1.00 93.25 187 HIS A CA 1
ATOM 1499 C C . HIS A 1 187 ? 1.536 3.042 -13.514 1.00 93.25 187 HIS A C 1
ATOM 1501 O O . HIS A 1 187 ? 1.413 4.266 -13.473 1.00 93.25 187 HIS A O 1
ATOM 1507 N N . SER A 1 188 ? 0.538 2.210 -13.193 1.00 92.62 188 SER A N 1
ATOM 1508 C CA . SER A 1 188 ? -0.802 2.684 -12.818 1.00 92.62 188 SER A CA 1
ATOM 1509 C C . SER A 1 188 ? -0.780 3.580 -11.578 1.00 92.62 188 SER A C 1
ATOM 1511 O O . SER A 1 188 ? -1.524 4.555 -11.510 1.00 92.62 188 SER A O 1
ATOM 1513 N N . THR A 1 189 ? 0.094 3.291 -10.610 1.00 93.31 189 THR A N 1
ATOM 1514 C CA . THR A 1 189 ? 0.276 4.133 -9.419 1.00 93.31 189 THR A CA 1
ATOM 1515 C C . THR A 1 189 ? 0.796 5.520 -9.801 1.00 93.31 189 THR A C 1
ATOM 1517 O O . THR A 1 189 ? 0.190 6.520 -9.421 1.00 93.31 189 THR A O 1
ATOM 1520 N N . LEU A 1 190 ? 1.883 5.599 -10.581 1.00 91.38 190 LEU A N 1
ATOM 1521 C CA . LEU A 1 190 ? 2.487 6.872 -10.995 1.00 91.38 190 LEU A CA 1
ATOM 1522 C C . LEU A 1 190 ? 1.542 7.714 -11.855 1.00 91.38 190 LEU A C 1
ATOM 1524 O O . LEU A 1 190 ? 1.485 8.931 -11.677 1.00 91.38 190 LEU A O 1
ATOM 1528 N N . GLN A 1 191 ? 0.797 7.073 -12.759 1.00 92.31 191 GLN A N 1
ATOM 1529 C CA . GLN A 1 191 ? -0.202 7.738 -13.592 1.00 92.31 191 GLN A CA 1
ATOM 1530 C C . GLN A 1 191 ? -1.282 8.393 -12.728 1.00 92.31 191 GLN A C 1
ATOM 1532 O O . GLN A 1 191 ? -1.568 9.578 -12.876 1.00 92.31 191 GLN A O 1
ATOM 1537 N N . ARG A 1 192 ? -1.836 7.650 -11.770 1.00 91.25 192 ARG A N 1
ATOM 1538 C CA . ARG A 1 192 ? -2.878 8.176 -10.886 1.00 91.25 192 ARG A CA 1
ATOM 1539 C C . ARG A 1 192 ? -2.376 9.271 -9.959 1.00 91.25 192 ARG A C 1
ATOM 1541 O O . ARG A 1 192 ? -3.083 10.243 -9.719 1.00 91.25 192 ARG A O 1
ATOM 1548 N N . GLN A 1 193 ? -1.145 9.152 -9.466 1.00 90.00 193 GLN A N 1
ATOM 1549 C CA . GLN A 1 193 ? -0.518 10.224 -8.696 1.00 90.00 193 GLN A CA 1
ATOM 1550 C C . GLN A 1 193 ? -0.501 11.543 -9.487 1.00 90.00 193 GLN A C 1
ATOM 1552 O O . GLN A 1 193 ? -0.825 12.581 -8.911 1.00 90.00 193 GLN A O 1
ATOM 1557 N N . LEU A 1 194 ? -0.213 11.506 -10.796 1.00 88.56 194 LEU A N 1
ATOM 1558 C CA . LEU A 1 194 ? -0.311 12.683 -11.667 1.00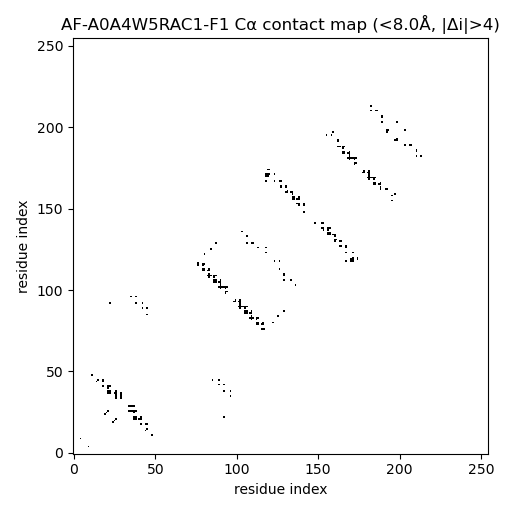 88.56 194 LEU A CA 1
ATOM 1559 C C . LEU A 1 194 ? -1.756 13.169 -11.837 1.00 88.56 194 LEU A C 1
ATOM 1561 O O . LEU A 1 194 ? -2.005 14.362 -11.688 1.00 88.56 194 LEU A O 1
ATOM 1565 N N . GLU A 1 195 ? -2.695 12.262 -12.121 1.00 86.31 195 GLU A N 1
ATOM 1566 C CA . GLU A 1 195 ? -4.113 12.593 -12.348 1.00 86.31 195 GLU A CA 1
ATOM 1567 C C . GLU A 1 195 ? -4.748 13.306 -11.145 1.00 86.31 195 GLU A C 1
ATOM 1569 O O . GLU A 1 195 ? -5.502 14.262 -11.317 1.00 86.31 195 GLU A O 1
ATOM 1574 N N . PHE A 1 196 ? -4.401 12.886 -9.927 1.00 83.06 196 PHE A N 1
ATOM 1575 C CA . PHE A 1 196 ? -4.959 13.441 -8.691 1.00 83.06 196 PHE A CA 1
ATOM 1576 C C . PHE A 1 196 ? -4.041 14.445 -7.983 1.00 83.06 196 PHE A C 1
ATOM 1578 O O . PHE A 1 196 ? -4.411 14.968 -6.931 1.00 83.06 196 PHE A O 1
ATOM 1585 N N . ASN A 1 197 ? -2.869 14.747 -8.552 1.00 80.12 197 ASN A N 1
ATOM 1586 C CA . ASN A 1 197 ? -1.850 15.635 -7.982 1.00 80.12 197 ASN A CA 1
ATOM 1587 C C . ASN A 1 197 ? -1.457 15.265 -6.533 1.00 80.12 197 ASN A C 1
ATOM 1589 O O . ASN A 1 197 ? -1.374 16.117 -5.647 1.00 80.12 197 ASN A O 1
ATOM 1593 N N . GLN A 1 198 ? -1.257 13.967 -6.288 1.00 78.81 198 GLN A N 1
ATOM 1594 C CA . GLN A 1 198 ? -1.003 13.373 -4.968 1.00 78.81 198 GLN A CA 1
ATOM 1595 C C . GLN A 1 198 ? 0.371 12.702 -4.917 1.00 78.81 198 GLN A C 1
ATOM 1597 O O . GLN A 1 198 ? 0.485 11.476 -4.936 1.00 78.81 198 GLN A O 1
ATOM 1602 N N . PHE A 1 199 ? 1.434 13.504 -4.883 1.00 82.69 199 PHE A N 1
ATOM 1603 C CA . PHE A 1 199 ? 2.804 12.998 -4.810 1.00 82.69 199 PHE A CA 1
ATOM 1604 C C . PHE A 1 199 ? 3.789 14.055 -4.317 1.00 82.69 199 PHE A C 1
ATOM 1606 O O . PHE A 1 199 ? 3.563 15.258 -4.441 1.00 82.69 199 PHE A O 1
ATOM 1613 N N . ILE A 1 200 ? 4.931 13.584 -3.817 1.00 83.94 200 ILE A N 1
ATOM 1614 C CA . ILE A 1 200 ? 6.112 14.412 -3.588 1.00 83.94 200 ILE A CA 1
ATOM 1615 C C . ILE A 1 200 ? 6.916 14.432 -4.900 1.00 83.94 200 ILE A C 1
ATOM 1617 O O . ILE A 1 200 ? 7.317 13.361 -5.363 1.00 83.94 200 ILE A O 1
ATOM 1621 N N . PRO A 1 201 ? 7.177 15.604 -5.519 1.00 87.69 201 PRO A N 1
ATOM 1622 C CA . PRO A 1 201 ? 7.791 15.680 -6.851 1.00 87.69 201 PRO A CA 1
ATOM 1623 C C . PRO A 1 201 ? 9.103 14.903 -6.995 1.00 87.69 201 PRO A C 1
ATOM 1625 O O . PRO A 1 201 ? 9.322 14.235 -8.005 1.00 87.69 201 PRO A O 1
ATOM 1628 N N . LEU A 1 202 ? 9.962 14.955 -5.973 1.00 84.88 202 LEU A N 1
ATOM 1629 C CA . LEU A 1 202 ? 11.246 14.257 -5.982 1.00 84.88 202 LEU A CA 1
ATOM 1630 C C . LEU A 1 202 ? 11.076 12.731 -5.944 1.00 84.88 202 LEU A C 1
ATOM 1632 O O . LEU A 1 202 ? 11.709 12.026 -6.727 1.00 84.88 202 LEU A O 1
ATOM 1636 N N . GLU A 1 203 ? 10.206 12.219 -5.073 1.00 84.44 203 GLU A N 1
ATOM 1637 C CA . GLU A 1 203 ? 9.946 10.778 -4.963 1.00 84.44 203 GLU A CA 1
ATOM 1638 C C . GLU A 1 203 ? 9.297 10.230 -6.231 1.00 84.44 203 GLU A C 1
ATOM 1640 O O . GLU A 1 203 ? 9.686 9.172 -6.727 1.00 84.44 203 GLU A O 1
ATOM 1645 N N . TRP A 1 204 ? 8.353 10.982 -6.801 1.00 92.75 204 TRP A N 1
ATOM 1646 C CA . TRP A 1 204 ? 7.712 10.618 -8.058 1.00 92.75 204 TRP A CA 1
ATOM 1647 C C . TRP A 1 204 ? 8.738 10.507 -9.190 1.00 92.75 204 TRP A C 1
ATOM 1649 O O . TRP A 1 204 ? 8.757 9.507 -9.906 1.00 92.75 204 TRP A O 1
ATOM 1659 N N . ALA A 1 205 ? 9.646 11.483 -9.309 1.00 89.94 205 ALA A N 1
ATOM 1660 C CA . ALA A 1 205 ? 10.696 11.468 -10.325 1.00 89.94 205 ALA A CA 1
ATOM 1661 C C . ALA A 1 205 ? 11.644 10.265 -10.171 1.00 89.94 205 ALA A C 1
ATOM 1663 O O . ALA A 1 205 ? 11.985 9.619 -11.163 1.00 89.94 205 ALA A O 1
ATOM 1664 N N . ILE A 1 206 ? 12.034 9.925 -8.937 1.00 87.94 206 ILE A N 1
ATOM 1665 C CA . ILE A 1 206 ? 12.874 8.752 -8.644 1.00 87.94 206 ILE A CA 1
ATOM 1666 C C . ILE A 1 206 ? 12.150 7.453 -9.028 1.00 87.94 206 ILE A C 1
ATOM 1668 O O . ILE A 1 206 ? 12.731 6.583 -9.687 1.00 87.94 206 ILE A O 1
ATOM 1672 N N . ASN A 1 207 ? 10.874 7.326 -8.665 1.00 88.75 207 ASN A N 1
ATOM 1673 C CA . ASN A 1 207 ? 10.065 6.149 -8.979 1.00 88.75 207 ASN A CA 1
ATOM 1674 C C . ASN A 1 207 ? 9.842 5.999 -10.493 1.00 88.75 207 ASN A C 1
ATOM 1676 O O . ASN A 1 207 ? 9.971 4.896 -11.029 1.00 88.75 207 ASN A O 1
ATOM 1680 N N . ALA A 1 208 ? 9.591 7.101 -11.204 1.00 91.31 208 ALA A N 1
ATOM 1681 C CA . ALA A 1 208 ? 9.458 7.116 -12.659 1.00 91.31 208 ALA A CA 1
ATOM 1682 C C . ALA A 1 208 ? 10.770 6.738 -13.367 1.00 91.31 208 ALA A C 1
ATOM 1684 O O . ALA A 1 208 ? 10.758 5.940 -14.307 1.00 91.31 208 ALA A O 1
ATOM 1685 N N . ALA A 1 209 ? 11.911 7.247 -12.892 1.00 91.06 209 ALA A N 1
ATOM 1686 C CA . ALA A 1 209 ? 13.224 6.875 -13.415 1.00 91.06 209 ALA A CA 1
ATOM 1687 C C . ALA A 1 209 ? 13.520 5.380 -13.204 1.00 91.06 209 ALA A C 1
ATOM 1689 O O . ALA A 1 209 ? 13.973 4.701 -14.127 1.00 91.06 209 ALA A O 1
ATOM 1690 N N . THR A 1 210 ? 13.193 4.851 -12.023 1.00 91.31 210 THR A N 1
ATOM 1691 C CA . THR A 1 210 ? 13.348 3.425 -11.694 1.00 91.31 210 THR A CA 1
ATOM 1692 C C . THR A 1 210 ? 12.493 2.545 -12.611 1.00 91.31 210 THR A C 1
ATOM 1694 O O . THR A 1 210 ? 12.978 1.553 -13.156 1.00 91.31 210 THR A O 1
ATOM 1697 N N . LEU A 1 211 ? 11.233 2.931 -12.841 1.00 90.75 211 LEU A N 1
ATOM 1698 C CA . LEU A 1 211 ? 10.329 2.209 -13.737 1.00 90.75 211 LEU A CA 1
ATOM 1699 C C . LEU A 1 211 ? 10.803 2.254 -15.199 1.00 90.75 211 LEU A C 1
ATOM 1701 O O . LEU A 1 211 ? 10.756 1.243 -15.897 1.00 90.75 211 LEU A O 1
ATOM 1705 N N . SER A 1 212 ? 11.304 3.404 -15.657 1.00 90.56 212 SER A N 1
ATOM 1706 C CA . SER A 1 212 ? 11.908 3.539 -16.988 1.00 90.56 212 SER A CA 1
ATOM 1707 C C . SER A 1 212 ? 13.098 2.590 -17.157 1.00 90.56 212 SER A C 1
ATOM 1709 O O . SER A 1 212 ? 13.180 1.848 -18.137 1.00 90.56 212 SER A O 1
ATOM 1711 N N . GLN A 1 213 ? 13.987 2.537 -16.162 1.00 90.94 213 GLN A N 1
ATOM 1712 C CA . GLN A 1 213 ? 15.149 1.654 -16.192 1.00 90.94 213 GLN A CA 1
ATOM 1713 C C . GLN A 1 213 ? 14.761 0.171 -16.284 1.00 90.94 213 GLN A C 1
ATOM 1715 O O . GLN A 1 213 ? 15.408 -0.571 -17.030 1.00 90.94 213 GLN A O 1
ATOM 1720 N N . TYR A 1 214 ? 13.703 -0.248 -15.580 1.00 89.81 214 TYR A N 1
ATOM 1721 C CA . TYR A 1 214 ? 13.148 -1.600 -15.679 1.00 89.81 214 TYR A CA 1
ATOM 1722 C C . TYR A 1 214 ? 12.735 -1.939 -17.119 1.00 89.81 214 TYR A C 1
ATOM 1724 O O . TYR A 1 214 ? 13.260 -2.895 -17.691 1.00 89.81 214 TYR A O 1
ATOM 1732 N N . TYR A 1 215 ? 11.894 -1.115 -17.754 1.00 88.38 215 TYR A N 1
ATOM 1733 C CA . TYR A 1 215 ? 11.430 -1.377 -19.124 1.00 88.38 215 TYR A CA 1
ATOM 1734 C C . TYR A 1 215 ? 12.557 -1.372 -20.161 1.00 88.38 215 TYR A C 1
ATOM 1736 O O . TYR A 1 215 ? 12.540 -2.172 -21.096 1.00 88.38 215 TYR A O 1
ATOM 1744 N N . ILE A 1 216 ? 13.568 -0.514 -19.994 1.00 91.12 216 ILE A N 1
ATOM 1745 C CA . ILE A 1 216 ? 14.748 -0.531 -20.869 1.00 91.12 216 ILE A CA 1
ATOM 1746 C C . ILE A 1 216 ? 15.505 -1.860 -20.717 1.00 91.12 216 ILE A C 1
ATOM 1748 O O . ILE A 1 216 ? 15.993 -2.409 -21.706 1.00 91.12 216 ILE A O 1
ATOM 1752 N N . SER A 1 217 ? 15.628 -2.380 -19.493 1.00 87.31 217 SER A N 1
ATOM 1753 C CA . SER A 1 217 ? 16.279 -3.670 -19.254 1.00 87.31 217 SER A CA 1
ATOM 1754 C C . SER A 1 217 ? 15.528 -4.820 -19.919 1.00 87.31 217 SER A C 1
ATOM 1756 O O . SER A 1 217 ? 16.144 -5.603 -20.639 1.00 87.31 217 SER A O 1
ATOM 1758 N N . GLU A 1 218 ? 14.207 -4.868 -19.757 1.00 82.56 218 GLU A N 1
ATOM 1759 C CA . GLU A 1 218 ? 13.361 -5.886 -20.388 1.00 82.56 218 GLU A CA 1
ATOM 1760 C C . GLU A 1 218 ? 13.419 -5.810 -21.918 1.00 82.56 218 GLU A C 1
ATOM 1762 O O . GLU A 1 218 ? 13.618 -6.821 -22.592 1.00 82.56 218 GLU A O 1
ATOM 1767 N N . GLY A 1 219 ? 13.365 -4.599 -22.482 1.00 83.12 219 GLY A N 1
ATOM 1768 C CA . GLY A 1 219 ? 13.519 -4.390 -23.922 1.00 83.12 219 GLY A CA 1
ATOM 1769 C C . GLY A 1 219 ? 14.863 -4.898 -24.459 1.00 83.12 219 GLY A C 1
ATOM 1770 O O . GLY A 1 219 ? 14.910 -5.511 -25.527 1.00 83.12 219 GLY A O 1
ATOM 1771 N N . ARG A 1 220 ? 15.957 -4.708 -23.705 1.00 84.44 220 ARG A N 1
ATOM 1772 C CA . ARG A 1 220 ? 17.276 -5.258 -24.062 1.00 84.44 220 ARG A CA 1
ATOM 1773 C C . ARG A 1 220 ? 17.285 -6.784 -24.049 1.00 84.44 220 ARG A C 1
ATOM 1775 O O . ARG A 1 220 ? 17.816 -7.367 -24.989 1.00 84.44 220 ARG A O 1
ATOM 1782 N N . HIS A 1 221 ? 16.693 -7.423 -23.040 1.00 84.06 221 HIS A N 1
ATOM 1783 C CA . HIS A 1 221 ? 16.612 -8.885 -22.972 1.00 84.06 221 HIS A CA 1
ATOM 1784 C C . HIS A 1 221 ? 15.850 -9.469 -24.169 1.00 84.06 221 HIS A C 1
ATOM 1786 O O . HIS A 1 221 ? 16.349 -10.388 -24.820 1.00 84.06 221 HIS A O 1
ATOM 1792 N N . CYS A 1 222 ? 14.697 -8.889 -24.518 1.00 83.25 222 CYS A N 1
ATOM 1793 C CA . CYS A 1 222 ? 13.918 -9.292 -25.691 1.00 83.25 222 CYS A CA 1
ATOM 1794 C C . CYS A 1 222 ? 14.709 -9.132 -26.994 1.00 83.25 222 CYS A C 1
ATOM 1796 O O . CYS A 1 222 ? 14.701 -10.029 -27.834 1.00 83.25 222 CYS A O 1
ATOM 1798 N N . LEU A 1 223 ? 15.431 -8.018 -27.154 1.00 81.56 223 LEU A N 1
ATOM 1799 C CA . LEU A 1 223 ? 16.274 -7.791 -28.325 1.00 81.56 223 LEU A CA 1
ATOM 1800 C C . LEU A 1 223 ? 17.418 -8.811 -28.408 1.00 81.56 223 LEU A C 1
ATOM 1802 O O . LEU A 1 223 ? 17.659 -9.372 -29.474 1.00 81.56 223 LEU A O 1
ATOM 1806 N N . SER A 1 224 ? 18.100 -9.093 -27.295 1.00 84.50 224 SER A N 1
ATOM 1807 C CA . SER A 1 224 ? 19.142 -10.123 -27.240 1.00 84.50 224 SER A CA 1
ATOM 1808 C C . SER A 1 224 ? 18.595 -11.506 -27.594 1.00 84.50 224 SER A C 1
ATOM 1810 O O . SER A 1 224 ? 19.208 -12.210 -28.395 1.00 84.50 224 SER A O 1
ATOM 1812 N N . ALA A 1 225 ? 17.425 -11.880 -27.067 1.00 83.69 225 ALA A N 1
ATOM 1813 C CA . ALA A 1 225 ? 16.760 -13.130 -27.420 1.00 83.69 225 ALA A CA 1
ATOM 1814 C C . ALA A 1 225 ? 16.411 -13.177 -28.917 1.00 83.69 225 ALA A C 1
ATOM 1816 O O . ALA A 1 225 ? 16.720 -14.160 -29.586 1.00 83.69 225 ALA A O 1
ATOM 1817 N N . ALA A 1 226 ? 15.848 -12.098 -29.467 1.00 88.06 226 ALA A N 1
ATOM 1818 C CA . ALA A 1 226 ? 15.519 -12.000 -30.886 1.00 88.06 226 ALA A CA 1
ATOM 1819 C C . ALA A 1 226 ? 16.758 -12.141 -31.784 1.00 88.06 226 ALA A C 1
ATOM 1821 O O . ALA A 1 226 ? 16.701 -12.861 -32.776 1.00 88.06 226 ALA A O 1
ATOM 1822 N N . ILE A 1 227 ? 17.887 -11.518 -31.424 1.00 85.44 227 ILE A N 1
ATOM 1823 C CA . ILE A 1 227 ? 19.159 -11.646 -32.156 1.00 85.44 227 ILE A CA 1
ATOM 1824 C C . ILE A 1 227 ? 19.655 -13.096 -32.149 1.00 85.44 227 ILE A C 1
ATOM 1826 O O . ILE A 1 227 ? 20.076 -13.602 -33.187 1.00 85.44 227 ILE A O 1
ATOM 1830 N N . VAL A 1 228 ? 19.584 -13.783 -31.004 1.00 89.25 228 VAL A N 1
ATOM 1831 C CA . VAL A 1 228 ? 19.978 -15.197 -30.903 1.00 89.25 228 VAL A CA 1
ATOM 1832 C C . VAL A 1 228 ? 19.086 -16.072 -31.782 1.00 89.25 228 VAL A C 1
ATOM 1834 O O . VAL A 1 228 ? 19.597 -16.875 -32.558 1.00 89.25 228 VAL A O 1
ATOM 1837 N N . ILE A 1 229 ? 17.764 -15.893 -31.715 1.00 88.56 229 ILE A N 1
ATOM 1838 C CA . ILE A 1 229 ? 16.816 -16.653 -32.541 1.00 88.56 229 ILE A CA 1
ATOM 1839 C C . ILE A 1 229 ? 17.009 -16.350 -34.034 1.00 88.56 229 ILE A C 1
ATOM 1841 O O . ILE A 1 229 ? 17.005 -17.276 -34.842 1.00 88.56 229 ILE A O 1
ATOM 1845 N N . ALA A 1 230 ? 17.254 -15.091 -34.407 1.00 83.81 230 ALA A N 1
ATOM 1846 C CA . ALA A 1 230 ? 17.561 -14.707 -35.783 1.00 83.81 230 ALA A CA 1
ATOM 1847 C C . ALA A 1 230 ? 18.863 -15.353 -36.288 1.00 83.81 230 ALA A C 1
ATOM 1849 O O . ALA A 1 230 ? 18.914 -15.813 -37.424 1.00 83.81 230 ALA A O 1
ATOM 1850 N N . GLY A 1 231 ? 19.894 -15.453 -35.442 1.00 82.44 231 GLY A N 1
ATOM 1851 C CA . GLY A 1 231 ? 21.137 -16.156 -35.776 1.00 82.44 231 GLY A CA 1
ATOM 1852 C C . GLY A 1 231 ? 20.962 -17.672 -35.934 1.00 82.44 231 GLY A C 1
ATOM 1853 O O . GLY A 1 231 ? 21.650 -18.286 -36.746 1.00 82.44 231 GLY A O 1
ATOM 1854 N N . LEU A 1 232 ? 20.024 -18.276 -35.196 1.00 83.00 232 LEU A N 1
ATOM 1855 C CA . LEU A 1 232 ? 19.689 -19.702 -35.302 1.00 83.00 232 LEU A CA 1
ATOM 1856 C C . LEU A 1 232 ? 18.805 -20.031 -36.512 1.00 83.00 232 LEU A C 1
ATOM 1858 O O . LEU A 1 232 ? 18.840 -21.164 -36.988 1.00 83.00 232 LEU A O 1
ATOM 1862 N N . ALA A 1 233 ? 18.031 -19.067 -37.015 1.00 76.56 233 ALA A N 1
ATOM 1863 C CA . ALA A 1 233 ? 17.148 -19.261 -38.165 1.00 76.56 233 ALA A CA 1
ATOM 1864 C C . ALA A 1 233 ? 17.904 -19.518 -39.487 1.00 76.56 233 ALA A C 1
ATOM 1866 O O . ALA A 1 233 ? 17.282 -19.918 -40.470 1.00 76.56 233 ALA A O 1
ATOM 1867 N N . GLY A 1 234 ? 19.231 -19.330 -39.508 1.00 66.31 234 GLY A N 1
ATOM 1868 C CA . GLY A 1 234 ? 20.026 -19.321 -40.734 1.00 66.31 234 GLY A CA 1
ATOM 1869 C C . GLY A 1 234 ? 19.665 -18.127 -41.624 1.00 66.31 234 GLY A C 1
ATOM 1870 O O . GLY A 1 234 ? 18.639 -17.473 -41.436 1.00 66.31 234 GLY A O 1
ATOM 1871 N N . GLU A 1 235 ? 20.512 -17.806 -42.603 1.00 61.75 235 GLU A N 1
ATOM 1872 C CA . GLU A 1 235 ? 20.109 -16.866 -43.650 1.00 61.75 235 GLU A CA 1
ATOM 1873 C C . GLU A 1 235 ? 18.899 -17.461 -44.377 1.00 61.75 235 GLU A C 1
ATOM 1875 O O . GLU A 1 235 ? 19.028 -18.431 -45.123 1.00 61.75 235 GLU A O 1
ATOM 1880 N N . VAL A 1 236 ? 17.711 -16.891 -44.159 1.00 57.97 236 VAL A N 1
ATOM 1881 C CA . VAL A 1 236 ? 16.595 -17.098 -45.080 1.00 57.97 236 VAL A CA 1
ATOM 1882 C C . VAL A 1 236 ? 17.107 -16.620 -46.438 1.00 57.97 236 VAL A C 1
ATOM 1884 O O . VAL A 1 236 ? 17.495 -15.449 -46.528 1.00 57.97 236 VAL A O 1
ATOM 1887 N N . PRO A 1 237 ? 17.157 -17.471 -47.481 1.00 50.06 237 PRO A N 1
ATOM 1888 C CA . PRO A 1 237 ? 17.532 -17.025 -48.810 1.00 50.06 237 PRO A CA 1
ATOM 1889 C C . PRO A 1 237 ? 16.524 -15.958 -49.220 1.00 50.06 237 PRO A C 1
ATOM 1891 O O . PRO A 1 237 ? 15.369 -16.248 -49.521 1.00 50.06 237 PRO A O 1
ATOM 1894 N N . SER A 1 238 ? 16.930 -14.695 -49.138 1.00 54.47 238 SER A N 1
ATOM 1895 C CA . SER A 1 238 ? 16.117 -13.607 -49.644 1.00 54.47 238 SER A CA 1
ATOM 1896 C C . SER A 1 238 ? 16.099 -13.760 -51.159 1.00 54.47 238 SER A C 1
ATOM 1898 O O . SER A 1 238 ? 17.159 -13.721 -51.793 1.00 54.47 238 SER A O 1
ATOM 1900 N N . GLU A 1 239 ? 14.917 -13.924 -51.754 1.00 56.31 239 GLU A N 1
ATOM 1901 C CA . GLU A 1 239 ? 14.728 -13.942 -53.214 1.00 56.31 239 GLU A CA 1
ATOM 1902 C C . GLU A 1 239 ? 15.364 -12.698 -53.879 1.00 56.31 239 GLU A C 1
ATOM 1904 O O . GLU A 1 239 ? 15.837 -12.760 -55.015 1.00 56.31 239 GLU A O 1
ATOM 1909 N N . ALA A 1 240 ? 15.537 -11.602 -53.126 1.00 55.19 240 ALA A N 1
ATOM 1910 C CA . ALA A 1 240 ? 16.239 -10.396 -53.566 1.00 55.19 240 ALA A CA 1
ATOM 1911 C C . ALA A 1 240 ? 17.747 -10.601 -53.839 1.00 55.19 240 ALA A C 1
ATOM 1913 O O . ALA A 1 240 ? 18.348 -9.867 -54.628 1.00 55.19 240 ALA A O 1
ATOM 1914 N N . THR A 1 241 ? 18.389 -11.592 -53.211 1.00 51.72 241 THR A N 1
ATOM 1915 C CA . THR A 1 241 ? 19.796 -11.950 -53.480 1.00 51.72 241 THR A CA 1
ATOM 1916 C C . THR A 1 241 ? 19.970 -12.838 -54.713 1.00 51.72 241 THR A C 1
ATOM 1918 O O . THR A 1 241 ? 21.076 -12.891 -55.258 1.00 51.72 241 THR A O 1
ATOM 1921 N N . GLU A 1 242 ? 18.914 -13.515 -55.172 1.00 51.69 242 GLU A N 1
ATOM 1922 C CA . GLU A 1 242 ? 18.904 -14.288 -56.423 1.00 51.69 242 GLU A CA 1
ATOM 1923 C C . GLU A 1 242 ? 18.704 -13.355 -57.633 1.00 51.69 242 GLU A C 1
ATOM 1925 O O . GLU A 1 242 ? 19.450 -13.440 -58.610 1.00 51.69 242 GLU A O 1
ATOM 1930 N N . GLU A 1 243 ? 17.787 -12.381 -57.542 1.00 54.06 243 GLU A N 1
ATOM 1931 C CA . GLU A 1 243 ? 17.543 -11.402 -58.617 1.00 54.06 243 GLU A CA 1
ATOM 1932 C C . GLU A 1 243 ? 18.763 -10.513 -58.897 1.00 54.06 243 GLU A C 1
ATOM 1934 O O . GLU A 1 243 ? 19.108 -10.265 -60.055 1.00 54.06 243 GLU A O 1
ATOM 1939 N N . ARG A 1 244 ? 19.497 -10.097 -57.856 1.00 51.09 244 ARG A N 1
ATOM 1940 C CA . ARG A 1 244 ? 20.734 -9.311 -58.027 1.00 51.09 244 ARG A CA 1
ATOM 1941 C C . ARG A 1 244 ? 21.853 -10.098 -58.710 1.00 51.09 244 ARG A C 1
ATOM 1943 O O . ARG A 1 244 ? 22.620 -9.514 -59.475 1.00 51.09 244 ARG A O 1
ATOM 1950 N N . ARG A 1 245 ? 21.947 -11.408 -58.447 1.00 53.72 245 ARG A N 1
ATOM 1951 C CA . ARG A 1 245 ? 22.906 -12.301 -59.118 1.00 53.72 245 ARG A CA 1
ATOM 1952 C C . ARG A 1 245 ? 22.514 -12.521 -60.579 1.00 53.72 245 ARG A C 1
ATOM 1954 O O . ARG A 1 245 ? 23.383 -12.436 -61.443 1.00 53.72 245 ARG A O 1
ATOM 1961 N N . ASN A 1 246 ? 21.227 -12.695 -60.873 1.00 53.00 246 ASN A N 1
ATOM 1962 C CA . ASN A 1 246 ? 20.747 -12.882 -62.244 1.00 53.00 246 ASN A CA 1
ATOM 1963 C C . ASN A 1 246 ? 20.912 -11.626 -63.120 1.00 53.00 246 ASN A C 1
ATOM 1965 O O . ASN A 1 246 ? 21.327 -11.751 -64.272 1.00 53.00 246 ASN A O 1
ATOM 1969 N N . CYS A 1 247 ? 20.702 -10.418 -62.580 1.00 53.81 247 CYS A N 1
ATOM 1970 C CA . CYS A 1 247 ? 20.976 -9.175 -63.317 1.00 53.81 247 CYS A CA 1
ATOM 1971 C C . CYS A 1 247 ? 22.468 -8.995 -63.653 1.00 53.81 247 CYS A C 1
ATOM 1973 O O . CYS A 1 247 ? 22.803 -8.592 -64.762 1.00 53.81 247 CYS A O 1
ATOM 1975 N N . GLN A 1 248 ? 23.383 -9.352 -62.743 1.00 54.00 248 GLN A N 1
ATOM 1976 C CA . GLN A 1 248 ? 24.828 -9.240 -63.000 1.00 54.00 248 GLN A CA 1
ATOM 1977 C C . GLN A 1 248 ? 25.361 -10.281 -63.995 1.00 54.00 248 GLN A C 1
ATOM 1979 O O . GLN A 1 248 ? 26.373 -10.039 -64.655 1.00 54.00 248 GLN A O 1
ATOM 1984 N N . VAL A 1 249 ? 24.714 -11.445 -64.103 1.00 59.88 249 VAL A N 1
ATOM 1985 C CA . VAL A 1 249 ? 25.075 -12.466 -65.099 1.00 59.88 249 VAL A CA 1
ATOM 1986 C C . VAL A 1 249 ? 24.635 -12.036 -66.503 1.00 59.88 249 VAL A C 1
ATOM 1988 O O . VAL A 1 249 ? 25.391 -12.239 -67.449 1.00 59.88 249 VAL A O 1
ATOM 1991 N N . LEU A 1 250 ? 23.476 -11.383 -66.646 1.00 53.34 250 LEU A N 1
ATOM 1992 C CA . LEU A 1 250 ? 23.001 -10.864 -67.935 1.00 53.34 250 LEU A CA 1
ATOM 1993 C C . LEU A 1 250 ? 23.893 -9.739 -68.490 1.00 53.34 250 LEU A C 1
ATOM 1995 O O . LEU A 1 250 ? 24.221 -9.769 -69.674 1.00 53.34 250 LEU A O 1
ATOM 1999 N N . ASP A 1 251 ? 24.377 -8.827 -67.642 1.00 53.03 251 ASP A N 1
ATOM 2000 C CA . ASP A 1 251 ? 25.303 -7.760 -68.068 1.00 53.03 251 ASP A CA 1
ATOM 2001 C C . ASP A 1 251 ? 26.671 -8.293 -68.529 1.00 53.03 251 ASP A C 1
ATOM 2003 O O . ASP A 1 251 ? 27.318 -7.692 -69.384 1.00 53.03 251 ASP A O 1
ATOM 2007 N N . LYS A 1 252 ? 27.117 -9.448 -68.015 1.00 56.28 252 LYS A N 1
ATOM 2008 C CA . LYS A 1 252 ? 28.363 -10.097 -68.465 1.00 56.28 252 LYS A CA 1
ATOM 2009 C C . LYS A 1 252 ? 28.219 -10.893 -69.761 1.00 56.28 252 LYS A C 1
ATOM 2011 O O . LYS A 1 252 ? 29.232 -11.190 -70.381 1.00 56.28 252 LYS A O 1
ATOM 2016 N N . ILE A 1 253 ? 27.000 -11.267 -70.148 1.00 58.62 253 ILE A N 1
ATOM 2017 C CA . ILE A 1 253 ? 26.727 -11.984 -71.405 1.00 58.62 253 ILE A CA 1
ATOM 2018 C C . ILE A 1 253 ? 26.496 -10.993 -72.563 1.00 58.62 253 ILE A C 1
ATOM 2020 O O . ILE A 1 253 ? 26.624 -11.368 -73.726 1.00 58.62 253 ILE A O 1
ATOM 2024 N N . LEU A 1 254 ? 26.187 -9.729 -72.254 1.00 51.62 254 LEU A N 1
ATOM 2025 C CA . LEU A 1 254 ? 25.928 -8.656 -73.223 1.00 51.62 254 LEU A CA 1
ATOM 2026 C C . LEU A 1 254 ? 27.118 -7.695 -73.447 1.00 51.62 254 LEU A C 1
ATOM 2028 O O . LEU A 1 254 ? 26.963 -6.706 -74.165 1.00 51.62 254 LEU A O 1
ATOM 2032 N N . SER A 1 255 ? 28.289 -7.988 -72.870 1.00 50.72 255 SER A N 1
ATOM 2033 C CA . SER A 1 255 ? 29.576 -7.304 -73.104 1.00 50.72 255 SER A CA 1
ATOM 2034 C C . SER A 1 255 ? 30.526 -8.176 -73.914 1.00 50.72 255 SER A C 1
ATOM 2036 O O . SER A 1 255 ? 31.426 -7.571 -74.539 1.00 50.72 255 SER A O 1
#

Sequence (255 aa):
MASTYSHEWRSVCDMFCNAQDLSEVESRKDPENDPFRSKERYTSVNAEADQRPTDQPVDQGNEESFGRSHCGDSTDRPRAAKLGVVEYYLRVNHVETEELSAGEEHLMNCMTLLEKCSISPENVSLFIQVRVMAAKTYVSQGFLETEKFSPLHHEKGFEMAYTHTLYYLAQMYKNLELYEKAGGYCHSTLQRQLEFNQFIPLEWAINAATLSQYYISEGRHCLSAAIVIAGLAGEVPSEATEERRNCQVLDKILS

Mean predicted aligned error: 16.68 Å

Radius of gyration: 29.69 Å; Cα contacts (8 Å, |Δi|>4): 163; chains: 1; bounding box: 62×43×104 Å

pLDDT: mean 71.24, std 17.5, range [24.84, 93.31]

Nearest PDB structures (foldseek):
  5a7d-assembly2_E  TM=3.450E-01  e=2.749E-01  Drosophila melanogaster
  3fp4-assembly1_A  TM=3.394E-01  e=7.738E-01  Saccharomyces cerevisiae
  2ifu-assembly4_D  TM=3.165E-01  e=1.879E+00  Danio rerio

InterPro domains:
  IPR022083 KIF-1 binding protein [PF12309] (202-245)

Solvent-accessible surface area (backbone atoms only — not comparable to full-atom values): 14586 Å² total; per-residue (Å²): 138,80,82,89,72,49,73,66,54,52,52,52,52,53,52,50,51,53,36,50,45,26,54,69,56,46,29,77,68,36,49,90,93,46,59,52,58,32,42,57,54,28,54,53,54,52,55,57,58,71,72,61,80,86,81,77,89,80,81,89,81,88,83,89,81,97,72,97,73,93,76,82,76,83,65,62,50,62,49,34,51,52,51,23,50,52,26,46,52,52,17,53,50,26,49,74,70,69,39,51,71,63,15,51,51,26,44,52,53,17,52,60,31,46,72,71,40,81,86,42,84,90,48,45,66,56,58,46,51,54,38,50,51,50,22,49,50,56,41,51,54,52,60,75,48,65,90,76,64,63,77,72,58,54,53,51,31,50,55,49,30,52,40,49,43,34,45,53,50,14,51,44,28,45,75,68,70,39,50,70,63,12,51,51,27,45,51,57,26,55,53,47,27,62,76,68,70,62,74,57,72,69,60,50,50,52,53,51,51,53,53,51,52,50,55,55,50,52,53,50,52,52,49,54,51,50,52,53,53,54,65,71,65,48,86,70,82,52,67,70,64,54,53,56,51,53,56,58,52,52,59,65,74,76,108